Protein AF-A0A180G7M9-F1 (afdb_monomer_lite)

InterPro domains:
  IPR000330 SNF2, N-terminal domain [PF00176] (4-183)
  IPR027417 P-loop containing nucleoside triphosphate hydrolase [SSF52540] (2-183)
  IPR038718 SNF2-like, N-terminal domain superfamily [G3DSA:3.40.50.10810] (1-184)

Radius of gyration: 19.04 Å; chains: 1; bounding box: 50×53×39 Å

pLDDT: mean 84.72, std 14.09, range [47.72, 97.88]

Sequence (184 aa):
MKPHQILALNFLLKNEDSENNKPEALWYHHDNAWLRNYCKKDSNSSAKEPNHNRSQGSILADDMGLGKTLTTLAFILATSDNRRNFRQADPNKRSAATLVICPLATLSNWKNEIDLHFRGHAIPYEVFHGDNRKSLTSEDLQSTMLILTTYKMIGTSGNKKHPNQHNIGALDLFWFRIVLDKAQ

Foldseek 3Di:
DDPVLVVVLVVLVQLQDQVRPDVVCVCPPPVNVVVVVVVVVVDPDDDDDDPDSRDRDDDDPDDPPPCVLLSVVVNLLVCQVVLVVQCVVPVQAEASEAEEEEAPVCLVVSVVSCVVPPPDPSQFEAECDDPSVVPDDLCNRRHHSYYYYYPVLDDLAPPPVGNPRNGPNVSNHDYSHYHYDPDD

Structure (mmCIF, N/CA/C/O backbone):
data_AF-A0A180G7M9-F1
#
_entry.id   AF-A0A180G7M9-F1
#
loop_
_atom_site.group_PDB
_atom_site.id
_atom_site.type_symbol
_atom_site.label_atom_id
_atom_site.label_alt_id
_atom_site.label_comp_id
_atom_site.label_asym_id
_atom_site.label_entity_id
_atom_site.label_seq_id
_atom_site.pdbx_PDB_ins_code
_atom_site.Cartn_x
_atom_site.Cartn_y
_atom_site.Cartn_z
_atom_site.occupancy
_atom_site.B_iso_or_equiv
_atom_site.auth_seq_id
_atom_site.auth_comp_id
_atom_site.auth_asym_id
_atom_site.auth_atom_id
_atom_site.pdbx_PDB_model_num
ATOM 1 N N . MET A 1 1 ? 8.672 -12.699 -12.452 1.00 87.75 1 MET A N 1
ATOM 2 C CA . MET A 1 1 ? 8.793 -11.236 -12.652 1.00 87.75 1 MET A CA 1
ATOM 3 C C . MET A 1 1 ? 9.663 -10.960 -13.865 1.00 87.75 1 MET A C 1
ATOM 5 O O . MET A 1 1 ? 10.559 -11.748 -14.141 1.00 87.75 1 MET A O 1
ATOM 9 N N . LYS A 1 2 ? 9.393 -9.873 -14.590 1.00 93.75 2 LYS A N 1
ATOM 10 C CA . LYS A 1 2 ? 10.200 -9.402 -15.728 1.00 93.75 2 LYS A CA 1
ATOM 11 C C . LYS A 1 2 ? 11.450 -8.638 -15.242 1.00 93.75 2 LYS A C 1
ATOM 13 O O . LYS A 1 2 ? 11.425 -8.136 -14.117 1.00 93.75 2 LYS A O 1
ATOM 18 N N . PRO A 1 3 ? 12.512 -8.492 -16.062 1.00 95.50 3 PRO A N 1
ATOM 19 C CA . PRO A 1 3 ? 13.755 -7.826 -15.651 1.00 95.50 3 PRO A CA 1
ATOM 20 C C . PRO A 1 3 ? 13.559 -6.410 -15.094 1.00 95.50 3 PRO A C 1
ATOM 22 O O . PRO A 1 3 ? 14.102 -6.084 -14.042 1.00 95.50 3 PRO A O 1
ATOM 25 N N . HIS A 1 4 ? 12.719 -5.590 -15.731 1.00 92.50 4 HIS A N 1
ATOM 26 C CA . HIS A 1 4 ? 12.441 -4.228 -15.261 1.00 92.50 4 HIS A CA 1
ATOM 27 C C . HIS A 1 4 ? 11.730 -4.203 -13.901 1.00 92.50 4 HIS A C 1
ATOM 29 O O . HIS A 1 4 ? 12.001 -3.332 -13.084 1.00 92.50 4 HIS A O 1
ATOM 35 N N . GLN A 1 5 ? 10.883 -5.198 -13.611 1.00 95.06 5 GLN A N 1
ATOM 36 C CA . GLN A 1 5 ? 10.221 -5.319 -12.308 1.00 95.06 5 GLN A CA 1
ATOM 37 C C . GLN A 1 5 ? 11.216 -5.693 -11.204 1.00 95.06 5 GLN A C 1
ATOM 39 O O . GLN A 1 5 ? 11.066 -5.245 -10.073 1.00 95.06 5 GLN A O 1
ATOM 44 N N . ILE A 1 6 ? 12.237 -6.499 -11.520 1.00 95.31 6 ILE A N 1
ATOM 45 C CA . ILE A 1 6 ? 13.313 -6.845 -10.576 1.00 95.31 6 ILE A CA 1
ATOM 46 C C . ILE A 1 6 ? 14.159 -5.605 -10.268 1.00 95.31 6 ILE A C 1
ATOM 48 O O . ILE A 1 6 ? 1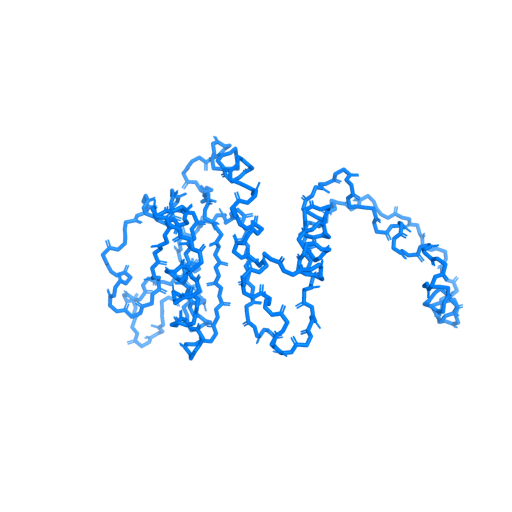4.463 -5.345 -9.107 1.00 95.31 6 ILE A O 1
ATOM 52 N N . LEU A 1 7 ? 14.494 -4.807 -11.286 1.00 94.06 7 LEU A N 1
ATOM 53 C CA . LEU A 1 7 ? 15.208 -3.540 -11.096 1.00 94.06 7 LEU A CA 1
ATOM 54 C C . LEU A 1 7 ? 14.409 -2.567 -10.221 1.00 94.06 7 LEU A C 1
ATOM 56 O O . LEU A 1 7 ? 14.956 -2.015 -9.268 1.00 94.06 7 LEU A O 1
ATOM 60 N N . ALA A 1 8 ? 13.112 -2.414 -10.498 1.00 94.06 8 ALA A N 1
ATOM 61 C CA . ALA A 1 8 ? 12.221 -1.593 -9.687 1.00 94.06 8 ALA A CA 1
ATOM 62 C C . ALA A 1 8 ? 12.125 -2.105 -8.238 1.00 94.06 8 ALA A C 1
ATOM 64 O O . ALA A 1 8 ? 12.209 -1.313 -7.306 1.00 94.06 8 ALA A O 1
ATOM 65 N N . LEU A 1 9 ? 12.024 -3.421 -8.023 1.00 95.38 9 LEU A N 1
ATOM 66 C CA . LEU A 1 9 ? 12.028 -4.015 -6.682 1.00 95.38 9 LEU A CA 1
ATOM 67 C C . LEU A 1 9 ? 13.325 -3.706 -5.916 1.00 95.38 9 LEU A C 1
ATOM 69 O O . LEU A 1 9 ? 13.268 -3.274 -4.767 1.00 95.38 9 LEU A O 1
ATOM 73 N N . ASN A 1 10 ? 14.485 -3.871 -6.555 1.00 93.50 10 ASN A N 1
ATOM 74 C CA . ASN A 1 10 ? 15.778 -3.553 -5.941 1.00 93.50 10 ASN A CA 1
ATOM 75 C C . ASN A 1 10 ? 15.891 -2.065 -5.585 1.00 93.50 10 ASN A C 1
ATOM 77 O O . ASN A 1 10 ? 16.426 -1.718 -4.533 1.00 93.50 10 ASN A O 1
ATOM 81 N N . PHE A 1 11 ? 15.361 -1.188 -6.441 1.00 91.12 11 PHE A N 1
ATOM 82 C CA . PHE A 1 11 ? 15.286 0.245 -6.170 1.00 91.12 11 PHE A CA 1
ATOM 83 C C . PHE A 1 11 ? 14.436 0.547 -4.927 1.00 91.12 11 PHE A C 1
ATOM 85 O O . PHE A 1 11 ? 14.881 1.294 -4.058 1.00 91.12 11 PHE A O 1
ATOM 92 N N . LEU A 1 12 ? 13.258 -0.076 -4.801 1.00 92.88 12 LEU A N 1
ATOM 93 C CA . LEU A 1 12 ? 12.389 0.082 -3.628 1.00 92.88 12 LEU A CA 1
ATOM 94 C C . LEU A 1 12 ? 13.075 -0.392 -2.338 1.00 92.88 12 LEU A C 1
ATOM 96 O O . LEU A 1 12 ? 13.082 0.339 -1.351 1.00 92.88 12 LEU A O 1
ATOM 100 N N . LEU A 1 13 ? 13.703 -1.574 -2.363 1.00 92.06 13 LEU A N 1
ATOM 101 C CA . LEU A 1 13 ? 14.421 -2.133 -1.209 1.00 92.06 13 LEU A CA 1
ATOM 102 C C . LEU A 1 13 ? 15.567 -1.226 -0.750 1.00 92.06 13 LEU A C 1
ATOM 104 O O . LEU A 1 13 ? 15.726 -0.981 0.442 1.00 92.06 13 LEU A O 1
ATOM 108 N N . LYS A 1 14 ? 16.337 -0.677 -1.695 1.00 88.38 14 LYS A N 1
ATOM 109 C CA . LYS A 1 14 ? 17.446 0.233 -1.386 1.00 88.38 14 LYS A CA 1
ATOM 110 C C . LYS A 1 14 ? 16.976 1.518 -0.699 1.00 88.38 14 LYS A C 1
ATOM 112 O O . LYS A 1 14 ? 17.664 2.020 0.184 1.00 88.38 14 LYS A O 1
ATOM 117 N N . ASN A 1 15 ? 15.833 2.055 -1.116 1.00 86.81 15 ASN A N 1
ATOM 118 C CA . ASN A 1 15 ? 15.328 3.337 -0.620 1.00 86.81 15 ASN A CA 1
ATOM 119 C C . ASN A 1 15 ? 14.521 3.220 0.678 1.00 86.81 15 ASN A C 1
ATOM 121 O O . ASN A 1 15 ? 14.236 4.233 1.321 1.00 86.81 15 ASN A O 1
ATOM 125 N N . GLU A 1 16 ? 14.126 2.006 1.058 1.00 87.44 16 GLU A N 1
ATOM 126 C CA . GLU A 1 16 ? 13.534 1.748 2.367 1.00 87.44 16 GLU A CA 1
ATOM 127 C C . GLU A 1 16 ? 14.589 1.662 3.473 1.00 87.44 16 GLU A C 1
ATOM 129 O O . GLU A 1 16 ? 14.302 1.953 4.631 1.00 87.44 16 GLU A O 1
ATOM 134 N N . ASP A 1 17 ? 15.829 1.326 3.133 1.00 81.19 17 ASP A N 1
ATOM 135 C CA . ASP A 1 17 ? 16.926 1.286 4.088 1.00 81.19 17 ASP A CA 1
ATOM 136 C C . ASP A 1 17 ? 17.468 2.700 4.384 1.00 81.19 17 ASP A C 1
ATOM 138 O O . ASP A 1 17 ? 17.951 3.420 3.503 1.00 81.19 17 ASP A O 1
ATOM 142 N N . SER A 1 18 ? 17.409 3.097 5.659 1.00 70.75 18 SER A N 1
ATOM 143 C CA . SER A 1 18 ? 17.880 4.396 6.153 1.00 70.75 18 SER A CA 1
ATOM 144 C C . SER A 1 18 ? 19.387 4.622 5.971 1.00 70.75 18 SER A C 1
ATOM 146 O O . SER A 1 18 ? 19.841 5.770 5.896 1.00 70.75 18 SER A O 1
ATOM 148 N N . GLU A 1 19 ? 20.179 3.550 5.901 1.00 72.62 19 GLU A N 1
ATOM 149 C CA . GLU A 1 19 ? 21.633 3.635 5.735 1.00 72.62 19 GLU A CA 1
ATOM 150 C C . GLU A 1 19 ? 22.030 3.813 4.264 1.00 72.62 19 GLU A C 1
ATOM 152 O O . GLU A 1 19 ? 22.975 4.548 3.948 1.00 72.62 19 GLU A O 1
ATOM 157 N N . ASN A 1 20 ? 21.267 3.186 3.363 1.00 68.56 20 ASN A N 1
ATOM 158 C CA . ASN A 1 20 ? 21.559 3.119 1.933 1.00 68.56 20 ASN A CA 1
ATOM 159 C C . ASN A 1 20 ? 20.884 4.215 1.099 1.00 68.56 20 ASN A C 1
ATOM 161 O O . ASN A 1 20 ? 21.363 4.522 -0.002 1.00 68.56 20 ASN A O 1
ATOM 165 N N . ASN A 1 21 ? 19.821 4.844 1.608 1.00 68.94 21 ASN A N 1
ATOM 166 C CA . ASN A 1 21 ? 19.208 5.998 0.962 1.00 68.94 21 ASN A CA 1
ATOM 167 C C . ASN A 1 21 ? 20.070 7.256 1.177 1.00 68.94 21 ASN A C 1
ATOM 169 O O . ASN A 1 21 ? 19.904 7.984 2.155 1.00 68.94 21 ASN A O 1
ATOM 173 N N . LYS A 1 22 ? 21.025 7.484 0.269 1.00 70.44 22 LYS A N 1
ATOM 174 C CA . LYS A 1 22 ? 21.866 8.691 0.210 1.00 70.44 22 LYS A CA 1
ATOM 175 C C . LYS A 1 22 ? 21.346 9.609 -0.901 1.00 70.44 22 LYS A C 1
ATOM 177 O O . LYS A 1 22 ? 21.663 9.352 -2.069 1.00 70.44 22 LYS A O 1
ATOM 182 N N . PRO A 1 23 ? 20.559 10.658 -0.588 1.00 69.56 23 PRO A N 1
ATOM 183 C CA . PRO A 1 23 ? 20.077 11.618 -1.583 1.00 69.56 23 PRO A CA 1
ATOM 184 C C . PRO A 1 23 ? 21.222 12.244 -2.380 1.00 69.56 23 PRO A C 1
ATOM 186 O O . PRO A 1 23 ? 21.064 12.564 -3.556 1.00 69.56 23 PRO A O 1
ATOM 189 N N . GLU A 1 24 ? 22.403 12.352 -1.770 1.00 72.56 24 GLU A N 1
ATOM 190 C CA . GLU A 1 24 ? 23.616 12.872 -2.390 1.00 72.56 24 GLU A CA 1
ATOM 191 C C . GLU A 1 24 ? 24.053 11.985 -3.560 1.00 72.56 24 GLU A C 1
ATOM 193 O O . GLU A 1 24 ? 24.461 12.490 -4.601 1.00 72.56 24 GLU A O 1
ATOM 198 N N . ALA A 1 25 ? 23.907 10.662 -3.444 1.00 75.75 25 ALA A N 1
ATOM 199 C CA . ALA A 1 25 ? 24.238 9.748 -4.534 1.00 75.75 25 ALA A CA 1
ATOM 200 C C . ALA A 1 25 ? 23.349 9.986 -5.768 1.00 75.75 25 ALA A C 1
ATOM 202 O O . ALA A 1 25 ? 23.834 9.897 -6.896 1.00 75.75 25 ALA A O 1
ATOM 203 N N . LEU A 1 26 ? 22.072 10.338 -5.564 1.00 76.44 26 LEU A N 1
ATOM 204 C CA . LEU A 1 26 ? 21.181 10.762 -6.645 1.00 76.44 26 LEU A CA 1
ATOM 205 C C . LEU A 1 26 ? 21.582 12.150 -7.158 1.00 76.44 26 LEU A C 1
ATOM 207 O O . LEU A 1 26 ? 21.758 12.336 -8.362 1.00 76.44 26 LEU A O 1
ATOM 211 N N . TRP A 1 27 ? 21.760 13.116 -6.254 1.00 80.44 27 TRP A N 1
ATOM 212 C CA . TRP A 1 27 ? 22.066 14.504 -6.595 1.00 80.44 27 TRP A CA 1
ATOM 213 C C . TRP A 1 27 ? 23.367 14.649 -7.383 1.00 80.44 27 TRP A C 1
ATOM 215 O O . TRP A 1 27 ? 23.421 15.440 -8.323 1.00 80.44 27 TRP A O 1
ATOM 225 N N . TYR A 1 28 ? 24.397 13.866 -7.050 1.00 81.19 28 TYR A N 1
ATOM 226 C CA . TYR A 1 28 ? 25.709 13.872 -7.701 1.00 81.19 28 TYR A CA 1
ATOM 227 C C . TYR A 1 28 ? 25.855 12.844 -8.828 1.00 81.19 28 TYR A C 1
ATOM 229 O O . TYR A 1 28 ? 26.912 12.804 -9.460 1.00 81.19 28 TYR A O 1
ATOM 237 N N . HIS A 1 29 ? 24.813 12.066 -9.151 1.00 82.44 29 HIS A N 1
ATOM 238 C CA . HIS A 1 29 ? 24.848 11.170 -10.308 1.00 82.44 29 HIS A CA 1
ATOM 239 C C . HIS A 1 29 ? 25.212 11.951 -11.581 1.00 82.44 29 HIS A C 1
ATOM 241 O O . HIS A 1 29 ? 24.803 13.109 -11.758 1.00 82.44 29 HIS A O 1
ATOM 247 N N . HIS A 1 30 ? 26.011 11.341 -12.459 1.00 82.25 30 HIS A N 1
ATOM 248 C CA . HIS A 1 30 ? 26.520 12.000 -13.663 1.00 82.25 30 HIS A CA 1
ATOM 249 C C . HIS A 1 30 ? 25.380 12.445 -14.593 1.00 82.25 30 HIS A C 1
ATOM 251 O O . HIS A 1 30 ? 25.376 13.595 -15.029 1.00 82.25 30 HIS A O 1
ATOM 257 N N . ASP A 1 31 ? 24.345 11.615 -14.749 1.00 85.50 31 ASP A N 1
ATOM 258 C CA . ASP A 1 31 ? 23.135 11.948 -15.521 1.00 85.50 31 ASP A CA 1
ATOM 259 C C . ASP A 1 31 ? 22.325 13.115 -14.943 1.00 85.50 31 ASP A C 1
ATOM 261 O O . ASP A 1 31 ? 21.571 13.763 -15.659 1.00 85.50 31 ASP A O 1
ATOM 265 N N . ASN A 1 32 ? 22.504 13.435 -13.659 1.00 85.62 32 ASN A N 1
ATOM 266 C CA . ASN A 1 32 ? 21.793 14.519 -12.976 1.00 85.62 32 ASN A CA 1
ATOM 267 C C . ASN A 1 32 ? 22.583 15.838 -12.971 1.00 85.62 32 ASN A C 1
ATOM 269 O O . ASN A 1 32 ? 22.232 16.780 -12.260 1.00 85.62 32 ASN A O 1
ATOM 273 N N . ALA A 1 33 ? 23.652 15.948 -13.771 1.00 84.56 33 ALA A N 1
ATOM 274 C CA . ALA A 1 33 ? 24.433 17.181 -13.884 1.00 84.56 33 ALA A CA 1
ATOM 275 C C . ALA A 1 33 ? 23.589 18.395 -14.302 1.00 84.56 33 ALA A C 1
ATOM 277 O O . ALA A 1 33 ? 23.841 19.511 -13.842 1.00 84.56 33 ALA A O 1
ATOM 278 N N . TRP A 1 34 ? 22.558 18.178 -15.121 1.00 85.25 34 TRP A N 1
ATOM 279 C CA . TRP A 1 34 ? 21.657 19.233 -15.576 1.00 85.25 34 TRP A CA 1
ATOM 280 C C . TRP A 1 34 ? 20.870 19.881 -14.425 1.00 85.25 34 TRP A C 1
ATOM 282 O O . TRP A 1 34 ? 20.748 21.104 -14.409 1.00 85.25 34 TRP A O 1
ATOM 292 N N . LEU A 1 35 ? 20.424 19.105 -13.426 1.00 83.69 35 LEU A N 1
ATOM 293 C CA . LEU A 1 35 ? 19.722 19.617 -12.238 1.00 83.69 35 LEU A CA 1
ATOM 294 C C . LEU A 1 35 ? 20.612 20.575 -11.450 1.00 83.69 35 LEU A C 1
ATOM 296 O O . LEU A 1 35 ? 20.205 21.683 -11.105 1.00 83.69 35 LEU A O 1
ATOM 300 N N . ARG A 1 36 ? 21.870 20.176 -11.228 1.00 84.31 36 ARG A N 1
ATOM 301 C CA . ARG A 1 36 ? 22.854 21.000 -10.512 1.00 84.31 36 ARG A CA 1
ATOM 302 C C . ARG A 1 36 ? 23.138 22.301 -11.258 1.00 84.31 36 ARG A C 1
ATOM 304 O O . ARG A 1 36 ? 23.257 23.351 -10.634 1.00 84.31 36 ARG A O 1
ATOM 311 N N . ASN A 1 37 ? 23.228 22.243 -12.585 1.00 82.62 37 ASN A N 1
ATOM 312 C CA . ASN A 1 37 ? 23.446 23.425 -13.419 1.00 82.62 37 ASN A CA 1
ATOM 313 C C . ASN A 1 37 ? 22.227 24.357 -13.445 1.00 82.62 37 ASN A C 1
ATOM 315 O O . ASN A 1 37 ? 22.406 25.570 -13.503 1.00 82.62 37 ASN A O 1
ATOM 319 N N . TYR A 1 38 ? 21.012 23.808 -13.379 1.00 80.62 38 TYR A N 1
ATOM 320 C CA . TYR A 1 38 ? 19.779 24.584 -13.278 1.00 80.62 38 TYR A CA 1
ATOM 321 C C . TYR A 1 38 ? 19.678 25.290 -11.916 1.00 80.62 38 TYR A C 1
ATOM 323 O O . TYR A 1 38 ? 19.586 26.512 -11.867 1.00 80.62 38 TYR A O 1
ATOM 331 N N . CYS A 1 39 ? 19.827 24.564 -10.803 1.00 77.19 39 CYS A N 1
ATOM 332 C CA . CYS A 1 39 ? 19.722 25.143 -9.457 1.00 77.19 39 CYS A CA 1
ATOM 333 C C . CYS A 1 39 ? 20.813 26.182 -9.142 1.00 77.19 39 CYS A C 1
ATOM 335 O O . CYS A 1 39 ? 20.557 27.134 -8.407 1.00 77.19 39 CYS A O 1
ATOM 337 N N . LYS A 1 40 ? 22.013 26.041 -9.724 1.00 68.38 40 LYS A N 1
ATOM 338 C CA . LYS A 1 40 ? 23.091 27.040 -9.613 1.00 68.38 40 LYS A CA 1
ATOM 339 C C . LYS A 1 40 ? 22.768 28.370 -10.298 1.00 68.38 40 LYS A C 1
ATOM 341 O O . LYS A 1 40 ? 23.362 29.373 -9.925 1.00 68.38 40 LYS A O 1
ATOM 346 N N . LYS A 1 41 ? 21.861 28.396 -11.283 1.00 62.16 41 LYS A N 1
ATOM 347 C CA . LYS A 1 41 ? 21.424 29.649 -11.926 1.00 62.16 41 LYS A CA 1
ATOM 348 C C . LYS A 1 41 ? 20.465 30.454 -11.044 1.00 62.16 41 LYS A C 1
ATOM 350 O O . LYS A 1 41 ? 20.475 31.673 -11.139 1.00 62.16 41 LYS A O 1
ATOM 355 N N . ASP A 1 42 ? 19.714 29.782 -10.171 1.00 59.91 42 ASP A N 1
ATOM 356 C CA . ASP A 1 42 ? 18.718 30.406 -9.287 1.00 59.91 42 ASP A CA 1
ATOM 357 C C . ASP A 1 42 ? 19.234 30.695 -7.863 1.00 59.91 42 ASP A C 1
ATOM 359 O O . ASP A 1 42 ? 18.578 31.403 -7.102 1.00 59.91 42 ASP A O 1
ATOM 363 N N . SER A 1 43 ? 20.407 30.178 -7.472 1.00 57.25 43 SER A N 1
ATOM 364 C CA . SER A 1 43 ? 20.852 30.193 -6.068 1.00 57.25 43 SER A CA 1
ATOM 365 C C . SER A 1 43 ? 22.238 30.824 -5.878 1.00 57.25 43 SER A C 1
ATOM 367 O O . SER A 1 43 ? 23.253 30.179 -6.125 1.00 57.25 43 SER A O 1
ATOM 369 N N . ASN A 1 44 ? 22.293 32.038 -5.314 1.00 56.09 44 ASN A N 1
ATOM 370 C CA . ASN A 1 44 ? 23.511 32.626 -4.717 1.00 56.09 44 ASN A CA 1
ATOM 371 C C . ASN A 1 44 ? 23.800 32.095 -3.292 1.00 56.09 44 ASN A C 1
ATOM 373 O O . ASN A 1 44 ? 24.635 32.640 -2.570 1.00 56.09 44 ASN A O 1
ATOM 377 N N . SER A 1 45 ? 23.117 31.035 -2.859 1.00 55.34 45 SER A N 1
ATOM 378 C CA . SER A 1 45 ? 23.151 30.552 -1.478 1.00 55.34 45 SER A CA 1
ATOM 379 C C . SER A 1 45 ? 23.875 29.213 -1.396 1.00 55.34 45 SER A C 1
ATO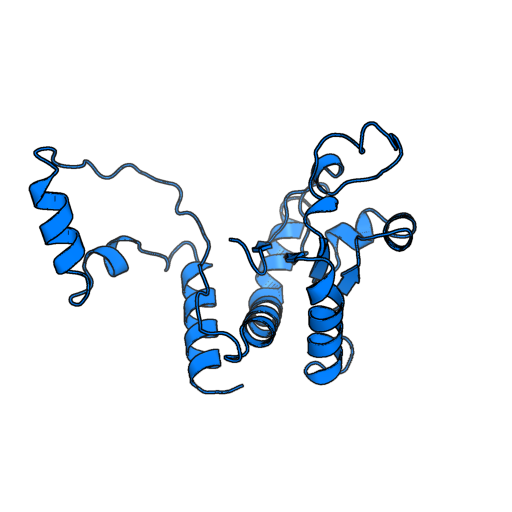M 381 O O . SER A 1 45 ? 23.386 28.201 -1.893 1.00 55.34 45 SER A O 1
ATOM 383 N N . SER A 1 46 ? 25.028 29.198 -0.726 1.00 53.53 46 SER A N 1
ATOM 384 C CA . SER A 1 46 ? 25.691 27.967 -0.291 1.00 53.53 46 SER A CA 1
ATOM 385 C C . SER A 1 46 ? 24.793 27.265 0.734 1.00 53.53 46 SER A C 1
ATOM 387 O O . SER A 1 46 ? 24.673 27.711 1.878 1.00 53.53 46 SER A O 1
ATOM 389 N N . ALA A 1 47 ? 24.084 26.223 0.299 1.00 56.22 47 ALA A N 1
ATOM 390 C CA . ALA A 1 47 ? 23.198 25.445 1.153 1.00 56.22 47 ALA A CA 1
ATOM 391 C C . ALA A 1 47 ? 24.037 24.647 2.164 1.00 56.22 47 ALA A C 1
ATOM 393 O O . ALA A 1 47 ? 24.737 23.705 1.800 1.00 56.22 47 ALA A O 1
ATOM 394 N N . LYS A 1 48 ? 23.983 25.043 3.441 1.00 51.88 48 LYS A N 1
ATOM 395 C CA . LYS A 1 48 ? 24.459 24.208 4.549 1.00 51.88 48 LYS A CA 1
ATOM 396 C C . LYS A 1 48 ? 23.557 22.982 4.638 1.00 51.88 48 LYS A C 1
ATOM 398 O O . LYS A 1 48 ? 22.344 23.146 4.744 1.00 51.88 48 LYS A O 1
ATOM 403 N N . GLU A 1 49 ? 24.148 21.790 4.610 1.00 53.75 49 GLU A N 1
ATOM 404 C CA . GLU A 1 49 ? 23.409 20.538 4.759 1.00 53.75 49 GLU A CA 1
ATOM 405 C C . GLU A 1 49 ? 22.762 20.467 6.146 1.00 53.75 49 GLU A C 1
ATOM 407 O O . GLU A 1 49 ? 23.470 20.482 7.158 1.00 53.75 49 GLU A O 1
ATOM 412 N N . PRO A 1 50 ? 21.426 20.421 6.239 1.00 50.50 50 PRO A N 1
ATOM 413 C CA . PRO A 1 50 ? 20.765 20.218 7.511 1.00 50.50 50 PRO A CA 1
ATOM 414 C C . PRO A 1 50 ? 20.816 18.724 7.852 1.00 50.50 50 PRO A C 1
ATOM 416 O O . PRO A 1 50 ? 20.606 17.873 6.988 1.00 50.50 50 PRO A O 1
ATOM 419 N N . ASN A 1 51 ? 21.052 18.406 9.128 1.00 48.81 51 ASN A N 1
ATOM 420 C CA . ASN A 1 51 ? 20.890 17.059 9.679 1.00 48.81 51 ASN A CA 1
ATOM 421 C C . ASN A 1 51 ? 19.414 16.645 9.577 1.00 48.81 51 ASN A C 1
ATOM 423 O O . ASN A 1 51 ? 18.634 16.834 10.511 1.00 48.81 51 ASN A O 1
ATOM 427 N N . HIS A 1 52 ? 19.010 16.130 8.422 1.00 52.97 52 HIS A N 1
ATOM 428 C CA . HIS A 1 52 ? 17.661 15.643 8.198 1.00 52.97 52 HIS A CA 1
ATOM 429 C C . HIS A 1 52 ? 17.582 14.156 8.538 1.00 52.97 52 HIS A C 1
ATOM 431 O O . HIS A 1 52 ? 18.328 13.341 7.994 1.00 52.97 52 HIS A O 1
ATOM 437 N N . ASN A 1 53 ? 16.626 13.798 9.401 1.00 56.00 53 ASN A N 1
ATOM 438 C CA . ASN A 1 53 ? 16.102 12.437 9.451 1.00 56.00 53 ASN A CA 1
ATOM 439 C C . ASN A 1 53 ? 15.725 12.037 8.022 1.00 56.00 53 ASN A C 1
ATOM 441 O O . ASN A 1 53 ? 14.873 12.673 7.399 1.00 56.00 53 ASN A O 1
ATOM 445 N N . ARG A 1 54 ? 16.421 11.036 7.485 1.00 66.75 54 ARG A N 1
ATOM 446 C CA . ARG A 1 54 ? 16.273 10.618 6.092 1.00 66.75 54 ARG A CA 1
ATOM 447 C C . ARG A 1 54 ? 14.889 10.017 5.898 1.00 66.75 54 ARG A C 1
ATOM 449 O O . ARG A 1 54 ? 14.556 9.008 6.513 1.00 66.75 54 ARG A O 1
ATOM 456 N N . SER A 1 55 ? 14.089 10.641 5.043 1.00 72.00 55 SER A N 1
ATOM 457 C CA . SER A 1 55 ? 12.790 10.101 4.655 1.00 72.00 55 SER A CA 1
ATOM 458 C C . SER A 1 55 ? 12.979 8.804 3.868 1.00 72.00 55 SER A C 1
ATOM 460 O O . SER A 1 55 ? 13.714 8.771 2.880 1.00 72.00 55 SER A O 1
ATOM 462 N N . GLN A 1 56 ? 12.307 7.738 4.294 1.00 84.50 56 GLN A N 1
ATOM 463 C CA . GLN A 1 56 ? 12.240 6.465 3.575 1.00 84.50 56 GLN A CA 1
ATOM 464 C C . GLN A 1 56 ? 11.052 6.501 2.614 1.00 84.50 56 GLN A C 1
ATOM 466 O O . GLN A 1 56 ? 9.960 6.938 2.985 1.00 84.50 56 GLN A O 1
ATOM 471 N N . GLY A 1 57 ? 11.248 6.060 1.374 1.00 86.31 57 GLY A N 1
ATOM 472 C CA . GLY A 1 57 ? 10.169 6.044 0.390 1.00 86.31 57 GLY A CA 1
ATOM 473 C C . GLY A 1 57 ? 10.652 6.064 -1.050 1.00 86.31 57 GLY A C 1
ATOM 474 O O . GLY A 1 57 ? 11.840 6.178 -1.342 1.00 86.31 57 GLY A O 1
ATOM 475 N N . SER A 1 58 ? 9.718 5.903 -1.982 1.00 89.62 58 SER A N 1
ATOM 476 C CA . SER A 1 58 ? 10.006 5.865 -3.416 1.00 89.62 58 SER A CA 1
ATOM 477 C C . SER A 1 58 ? 8.776 6.230 -4.231 1.00 89.62 58 SER A C 1
ATOM 479 O O . SER A 1 58 ? 7.649 5.957 -3.819 1.00 89.62 58 SER A O 1
ATOM 481 N N . ILE A 1 59 ? 9.006 6.795 -5.415 1.00 91.56 59 ILE A N 1
ATOM 482 C CA . ILE A 1 59 ? 7.969 7.027 -6.419 1.00 91.56 59 ILE A CA 1
ATOM 483 C C . ILE A 1 59 ? 8.201 6.033 -7.553 1.00 91.56 59 ILE A C 1
ATOM 485 O O . ILE A 1 59 ? 9.245 6.062 -8.201 1.00 91.56 59 ILE A O 1
ATOM 489 N N . LEU A 1 60 ? 7.224 5.158 -7.791 1.00 91.06 60 LEU A N 1
ATOM 490 C CA . LEU A 1 60 ? 7.240 4.228 -8.918 1.00 91.06 60 LEU A CA 1
ATOM 491 C C . LEU A 1 60 ? 6.361 4.783 -10.046 1.00 91.06 60 LEU A C 1
ATOM 493 O O . LEU A 1 60 ? 5.159 4.517 -10.102 1.00 91.06 60 LEU A O 1
ATOM 497 N N . ALA A 1 61 ? 6.973 5.572 -10.929 1.00 89.75 61 ALA A N 1
ATOM 498 C CA . ALA A 1 61 ? 6.307 6.290 -12.019 1.00 89.75 61 ALA A CA 1
ATOM 499 C C . ALA A 1 61 ? 6.441 5.593 -13.388 1.00 89.75 61 ALA A C 1
ATOM 501 O O . ALA A 1 61 ? 6.475 6.252 -14.421 1.00 89.75 61 ALA A O 1
ATOM 502 N N . ASP A 1 62 ? 6.516 4.261 -13.400 1.00 87.56 62 ASP A N 1
ATOM 503 C CA . ASP A 1 62 ? 6.554 3.472 -14.635 1.00 87.56 62 ASP A CA 1
ATOM 504 C C . ASP A 1 62 ? 5.287 3.676 -15.483 1.00 87.56 62 ASP A C 1
ATOM 506 O O . ASP A 1 62 ? 4.196 3.919 -14.951 1.00 87.56 62 ASP A O 1
ATOM 510 N N . ASP A 1 63 ? 5.383 3.438 -16.789 1.00 89.50 63 ASP A N 1
ATOM 511 C CA . ASP A 1 63 ? 4.234 3.422 -17.694 1.00 89.50 63 ASP A CA 1
ATOM 512 C C . ASP A 1 63 ? 3.145 2.416 -17.276 1.00 89.50 63 ASP A C 1
ATOM 514 O O . ASP A 1 63 ? 3.345 1.433 -16.539 1.00 89.50 63 ASP A O 1
ATOM 518 N N . MET A 1 64 ? 1.914 2.682 -17.720 1.00 86.25 64 MET A N 1
ATOM 519 C CA . MET A 1 64 ? 0.795 1.760 -17.532 1.00 86.25 64 MET A CA 1
ATOM 520 C C . MET A 1 64 ? 1.092 0.415 -18.213 1.00 86.25 64 MET A C 1
ATOM 522 O O . MET A 1 64 ? 1.583 0.370 -19.331 1.00 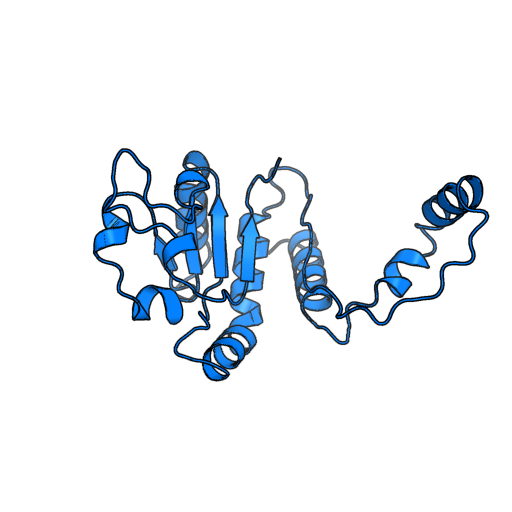86.25 64 MET A O 1
ATOM 526 N N . GLY A 1 65 ? 0.800 -0.693 -17.525 1.00 87.00 65 GLY A N 1
ATOM 527 C CA . GLY A 1 65 ? 1.059 -2.045 -18.041 1.00 87.00 65 GLY A CA 1
ATOM 528 C C . GLY A 1 65 ? 2.431 -2.635 -17.690 1.00 87.00 65 GLY A C 1
ATOM 529 O O . GLY A 1 65 ? 2.629 -3.835 -17.860 1.00 87.00 65 GLY A O 1
ATOM 530 N N . LEU A 1 66 ? 3.352 -1.864 -17.096 1.00 89.62 66 LEU A N 1
ATOM 531 C CA . LEU A 1 66 ? 4.655 -2.389 -16.648 1.00 89.62 66 LEU A CA 1
ATOM 532 C C . LEU A 1 66 ? 4.596 -3.240 -15.364 1.00 89.62 66 LEU A C 1
ATOM 534 O O . LEU A 1 66 ? 5.616 -3.768 -14.927 1.00 89.62 66 LEU A O 1
ATOM 538 N N . GLY A 1 67 ? 3.400 -3.448 -14.803 1.00 92.44 67 GLY A N 1
ATOM 539 C CA . GLY A 1 67 ? 3.179 -4.358 -13.678 1.00 92.44 67 GLY A CA 1
ATOM 540 C C . GLY A 1 67 ? 3.607 -3.789 -12.325 1.00 92.44 67 GLY A C 1
ATOM 541 O O . GLY A 1 67 ? 4.130 -4.529 -11.497 1.00 92.44 67 GLY A O 1
ATOM 542 N N . LYS A 1 68 ? 3.378 -2.485 -12.106 1.00 95.00 68 LYS A N 1
ATOM 543 C CA . LYS A 1 68 ? 3.669 -1.787 -10.841 1.00 95.00 68 LYS A CA 1
ATOM 544 C C . LYS A 1 68 ? 3.030 -2.464 -9.631 1.00 95.00 68 LYS A C 1
ATOM 546 O O . LYS A 1 68 ? 3.711 -2.666 -8.639 1.00 95.00 68 LYS A O 1
ATOM 551 N N . THR A 1 69 ? 1.763 -2.868 -9.738 1.00 95.56 69 THR A N 1
ATOM 552 C CA . THR A 1 69 ? 1.038 -3.560 -8.662 1.00 95.56 69 THR A CA 1
ATOM 553 C C . THR A 1 69 ? 1.765 -4.829 -8.224 1.00 95.56 69 THR A C 1
ATOM 555 O O . THR A 1 69 ? 2.067 -4.981 -7.043 1.00 95.56 69 THR A O 1
ATOM 558 N N . LEU A 1 70 ? 2.144 -5.690 -9.174 1.00 95.94 70 LEU A N 1
ATOM 559 C CA . LEU A 1 70 ? 2.903 -6.906 -8.883 1.00 95.94 70 LEU A CA 1
ATOM 560 C C . LEU A 1 70 ? 4.276 -6.600 -8.265 1.00 95.94 70 LEU A C 1
ATOM 562 O O . LEU A 1 70 ? 4.671 -7.258 -7.304 1.00 95.94 70 LEU A O 1
ATOM 566 N N . THR A 1 71 ? 4.986 -5.585 -8.770 1.00 96.75 71 THR A N 1
ATOM 567 C CA . THR A 1 71 ? 6.257 -5.126 -8.183 1.00 96.75 71 THR A CA 1
ATOM 568 C C . THR A 1 71 ? 6.067 -4.675 -6.733 1.00 96.75 71 THR A C 1
ATOM 570 O O . THR A 1 71 ? 6.850 -5.052 -5.864 1.00 96.75 71 THR A O 1
ATOM 573 N N . THR A 1 72 ? 5.009 -3.915 -6.442 1.00 97.00 72 THR A N 1
ATOM 574 C CA . THR A 1 72 ? 4.696 -3.467 -5.082 1.00 97.00 72 THR A CA 1
ATOM 575 C C . THR A 1 72 ? 4.317 -4.631 -4.168 1.00 97.00 72 THR A C 1
ATOM 577 O O . THR A 1 72 ? 4.779 -4.670 -3.033 1.00 97.00 72 THR A O 1
ATOM 580 N N . LEU A 1 73 ? 3.540 -5.609 -4.638 1.00 97.50 73 LEU A N 1
ATOM 581 C CA . LEU A 1 73 ? 3.213 -6.811 -3.859 1.00 97.50 73 LEU A CA 1
ATOM 582 C C . LEU A 1 73 ? 4.464 -7.636 -3.531 1.00 97.50 73 LEU A C 1
ATOM 584 O O . LEU A 1 73 ? 4.653 -8.041 -2.383 1.00 97.50 73 LEU A O 1
ATOM 588 N N . ALA A 1 74 ? 5.358 -7.823 -4.507 1.00 96.94 74 ALA A N 1
ATOM 589 C CA . ALA A 1 74 ? 6.643 -8.482 -4.286 1.00 96.94 74 ALA A CA 1
ATOM 590 C C . ALA A 1 74 ? 7.501 -7.723 -3.261 1.00 96.94 74 ALA A C 1
ATOM 592 O O . ALA A 1 74 ? 8.116 -8.339 -2.393 1.00 96.94 74 ALA A O 1
ATOM 593 N N . PHE A 1 75 ? 7.489 -6.389 -3.315 1.00 96.94 75 PHE A N 1
ATOM 594 C CA . PHE A 1 75 ? 8.174 -5.539 -2.345 1.00 96.94 75 PHE A CA 1
ATOM 595 C C . PHE A 1 75 ? 7.601 -5.681 -0.929 1.00 96.94 75 PHE A C 1
ATOM 597 O O . PHE A 1 75 ? 8.364 -5.846 0.017 1.00 96.94 75 PHE A O 1
ATOM 604 N N . ILE A 1 76 ? 6.273 -5.697 -0.770 1.00 96.75 76 ILE A N 1
ATOM 605 C CA . ILE A 1 76 ? 5.617 -5.941 0.527 1.00 96.75 76 ILE A CA 1
ATOM 606 C C . ILE A 1 76 ? 6.055 -7.295 1.102 1.00 96.75 76 ILE A C 1
ATOM 608 O O . ILE A 1 76 ? 6.420 -7.372 2.277 1.00 96.75 76 ILE A O 1
ATOM 612 N N . LEU A 1 77 ? 6.089 -8.340 0.269 1.00 96.12 77 LEU A N 1
ATOM 613 C CA . LEU A 1 77 ? 6.535 -9.676 0.668 1.00 96.12 77 LEU A CA 1
ATOM 614 C C . LEU A 1 77 ? 8.008 -9.725 1.075 1.00 96.12 77 LEU A C 1
ATOM 616 O O . LEU A 1 77 ? 8.321 -10.303 2.118 1.00 96.12 77 LEU A O 1
ATOM 620 N N . ALA A 1 78 ? 8.892 -9.079 0.316 1.00 95.56 78 ALA A N 1
ATOM 621 C CA . ALA A 1 78 ? 10.329 -9.046 0.590 1.00 95.56 78 ALA A CA 1
ATOM 622 C C . ALA A 1 78 ? 10.680 -8.386 1.938 1.00 95.56 78 ALA A C 1
ATOM 624 O O . ALA A 1 78 ? 11.719 -8.677 2.515 1.00 95.56 78 ALA A O 1
ATOM 625 N N . THR A 1 79 ? 9.798 -7.538 2.468 1.00 94.94 79 THR A N 1
ATOM 626 C CA . THR A 1 79 ? 10.025 -6.744 3.693 1.00 94.94 79 THR A CA 1
ATOM 627 C C . THR A 1 79 ? 9.278 -7.295 4.913 1.00 94.94 79 THR A C 1
ATOM 629 O O . THR A 1 79 ? 8.946 -6.568 5.853 1.00 94.94 79 THR A O 1
ATOM 632 N N . SER A 1 80 ? 8.967 -8.595 4.891 1.00 92.62 80 SER A N 1
ATOM 633 C CA . SER A 1 80 ? 8.141 -9.262 5.906 1.00 92.62 80 SER A CA 1
ATOM 634 C C . SER A 1 80 ? 8.743 -9.265 7.315 1.00 92.62 80 SER A C 1
ATOM 636 O O . SER A 1 80 ? 7.990 -9.279 8.291 1.00 92.62 80 SER A O 1
ATOM 638 N N . ASP A 1 81 ? 10.066 -9.227 7.448 1.00 93.75 81 ASP A N 1
ATOM 639 C CA . ASP A 1 81 ? 10.713 -9.174 8.762 1.00 93.75 81 ASP A CA 1
ATOM 640 C C . ASP A 1 81 ? 10.740 -7.742 9.309 1.00 93.75 81 ASP A C 1
ATOM 642 O O . ASP A 1 81 ? 10.378 -7.512 10.465 1.00 93.75 81 ASP A O 1
ATOM 646 N N . ASN A 1 82 ? 11.024 -6.751 8.455 1.00 94.06 82 ASN A N 1
ATOM 647 C CA . ASN A 1 82 ? 10.991 -5.329 8.811 1.00 94.06 82 ASN A CA 1
ATOM 648 C C . ASN A 1 82 ? 9.629 -4.918 9.384 1.00 94.06 82 ASN A C 1
ATOM 650 O O . ASN A 1 82 ? 9.575 -4.254 10.421 1.00 94.06 82 ASN A O 1
ATOM 654 N N . ARG A 1 83 ? 8.525 -5.371 8.772 1.00 94.62 83 ARG A N 1
ATOM 655 C CA . ARG A 1 83 ? 7.175 -5.061 9.271 1.00 94.62 83 ARG A CA 1
ATOM 656 C C . ARG A 1 83 ? 6.894 -5.640 10.659 1.00 94.62 83 ARG A C 1
ATOM 658 O O . ARG A 1 83 ? 6.206 -5.013 11.463 1.00 94.62 83 ARG A O 1
ATOM 665 N N . ARG A 1 84 ? 7.417 -6.837 10.955 1.00 94.75 84 ARG A N 1
ATOM 666 C CA . ARG A 1 84 ? 7.232 -7.499 12.254 1.00 94.75 84 ARG A CA 1
ATOM 667 C C . ARG A 1 84 ? 8.010 -6.753 13.328 1.00 94.75 84 ARG A C 1
ATOM 669 O O . ARG A 1 84 ? 7.436 -6.432 14.364 1.00 94.75 84 ARG A O 1
ATOM 676 N N . ASN A 1 85 ? 9.259 -6.397 13.034 1.00 94.94 85 ASN A N 1
ATOM 677 C CA . ASN A 1 85 ? 10.104 -5.602 13.924 1.00 94.94 85 ASN A CA 1
ATOM 678 C C . ASN A 1 85 ? 9.490 -4.219 14.192 1.00 94.94 85 ASN A C 1
ATOM 680 O O . ASN A 1 85 ? 9.475 -3.755 15.331 1.00 94.94 85 ASN A O 1
ATOM 684 N N . PHE A 1 86 ? 8.916 -3.582 13.164 1.00 94.69 86 PHE A N 1
ATOM 685 C CA . PHE A 1 86 ? 8.234 -2.297 13.309 1.00 94.69 86 PHE A CA 1
ATOM 686 C C . PHE A 1 86 ? 7.070 -2.372 14.300 1.00 94.69 86 PHE A C 1
ATOM 688 O O . PHE A 1 86 ? 6.997 -1.533 15.197 1.00 94.69 86 PHE A O 1
ATOM 695 N N . ARG A 1 87 ? 6.205 -3.391 14.189 1.00 94.62 87 ARG A N 1
ATOM 696 C CA . ARG A 1 87 ? 5.113 -3.623 15.149 1.00 94.62 87 ARG A CA 1
ATOM 697 C C . ARG A 1 87 ? 5.634 -3.933 16.549 1.00 94.62 87 ARG A C 1
ATOM 699 O O . ARG A 1 87 ? 5.126 -3.371 17.510 1.00 94.62 87 ARG A O 1
ATOM 706 N N . GLN A 1 88 ? 6.637 -4.802 16.680 1.00 95.69 88 GLN A N 1
ATOM 707 C CA . GLN A 1 88 ? 7.175 -5.210 17.986 1.00 95.69 88 GLN A CA 1
ATOM 708 C C . GLN A 1 88 ? 7.703 -4.037 18.821 1.00 95.69 88 GLN A C 1
ATOM 710 O O . GLN A 1 88 ? 7.666 -4.107 20.045 1.00 95.69 88 GLN A O 1
ATOM 715 N N . ALA A 1 89 ? 8.154 -2.957 18.178 1.00 95.31 89 ALA A N 1
ATOM 716 C CA . ALA A 1 89 ? 8.619 -1.761 18.872 1.00 95.31 89 ALA A CA 1
ATOM 717 C C . ALA A 1 89 ? 7.511 -1.015 19.644 1.00 95.31 89 ALA A C 1
ATOM 719 O O . ALA A 1 89 ? 7.811 -0.375 20.646 1.00 95.31 89 ALA A O 1
ATOM 720 N N . ASP A 1 90 ? 6.254 -1.078 19.192 1.00 95.12 90 ASP A N 1
ATOM 721 C CA . ASP A 1 90 ? 5.086 -0.573 19.931 1.00 95.12 90 ASP A CA 1
ATOM 722 C C . ASP A 1 90 ? 3.816 -1.285 19.433 1.00 95.12 90 ASP A C 1
ATOM 724 O O . ASP A 1 90 ? 3.116 -0.764 18.559 1.00 95.12 90 ASP A O 1
ATOM 728 N N . PRO A 1 91 ? 3.502 -2.483 19.958 1.00 92.06 91 PRO A N 1
ATOM 729 C CA . PRO A 1 91 ? 2.405 -3.300 19.446 1.00 92.06 91 PRO A CA 1
ATOM 730 C C . PRO A 1 91 ? 1.026 -2.650 19.567 1.00 92.06 91 PRO A C 1
ATOM 732 O O . PRO A 1 91 ? 0.123 -3.054 18.848 1.00 92.06 91 PRO A O 1
ATOM 735 N N . ASN A 1 92 ? 0.859 -1.660 20.453 1.00 90.06 92 ASN A N 1
ATOM 736 C CA . ASN A 1 92 ? -0.427 -1.005 20.685 1.00 90.06 92 ASN A CA 1
ATOM 737 C C . ASN A 1 92 ? -0.712 0.103 19.667 1.00 90.06 92 ASN A C 1
ATOM 739 O O . ASN A 1 92 ? -1.878 0.375 19.381 1.00 90.06 92 ASN A O 1
ATOM 743 N N . LYS A 1 93 ? 0.333 0.752 19.135 1.00 92.31 93 LYS A N 1
ATOM 744 C CA . LYS A 1 93 ? 0.181 1.857 18.174 1.00 92.31 93 LYS A CA 1
ATOM 745 C C . LYS A 1 93 ? 0.736 1.571 16.786 1.00 92.31 93 LYS A C 1
ATOM 747 O O . LYS A 1 93 ? 0.382 2.283 15.850 1.00 92.31 93 LYS A O 1
ATOM 752 N N . ARG A 1 94 ? 1.611 0.581 16.612 1.00 95.75 94 ARG A N 1
ATOM 753 C CA . ARG A 1 94 ? 2.243 0.278 15.321 1.00 95.75 94 ARG A CA 1
ATOM 754 C C . ARG A 1 94 ? 1.592 -0.920 14.653 1.00 95.75 94 ARG A C 1
ATOM 756 O O . ARG A 1 94 ? 1.581 -2.026 15.183 1.00 95.75 94 ARG A O 1
ATOM 763 N N . SER A 1 95 ? 1.117 -0.704 13.435 1.00 96.56 95 SER A N 1
ATOM 764 C CA . SER A 1 95 ? 0.643 -1.760 12.551 1.00 96.56 95 SER A CA 1
ATOM 765 C C . SER A 1 95 ? 1.794 -2.318 11.711 1.00 96.56 95 SER A C 1
ATOM 767 O O . SER A 1 95 ? 2.553 -1.565 11.099 1.00 96.56 95 SER A O 1
ATOM 769 N N . ALA A 1 96 ? 1.890 -3.648 11.633 1.00 96.88 96 ALA A N 1
ATOM 770 C CA . ALA A 1 96 ? 2.763 -4.350 10.691 1.00 96.88 96 ALA A CA 1
ATOM 771 C C . ALA A 1 96 ? 2.224 -4.316 9.248 1.00 96.88 96 ALA A C 1
ATOM 773 O O . ALA A 1 96 ? 2.853 -4.868 8.345 1.00 96.88 96 ALA A O 1
ATOM 774 N N . ALA A 1 97 ? 1.051 -3.732 9.012 1.00 96.88 97 ALA A N 1
ATOM 775 C CA . ALA A 1 97 ? 0.455 -3.724 7.693 1.00 96.88 97 ALA A CA 1
ATOM 776 C C . ALA A 1 97 ? 1.090 -2.669 6.787 1.00 96.88 97 ALA A C 1
ATOM 778 O O . ALA A 1 97 ? 1.378 -1.539 7.194 1.00 96.88 97 ALA A O 1
ATOM 779 N N . THR A 1 98 ? 1.209 -3.022 5.508 1.00 97.88 98 THR A N 1
ATOM 780 C CA . THR A 1 98 ? 1.257 -2.019 4.447 1.00 97.88 98 THR A CA 1
ATOM 781 C C . THR A 1 98 ? -0.167 -1.564 4.146 1.00 97.88 98 THR A C 1
ATOM 783 O O . THR A 1 98 ? -1.013 -2.374 3.767 1.00 97.88 98 THR A O 1
ATOM 786 N N . LEU A 1 99 ? -0.436 -0.271 4.297 1.00 97.38 99 LEU A N 1
ATOM 787 C CA . LEU A 1 99 ? -1.706 0.344 3.934 1.00 97.38 99 LEU A CA 1
ATOM 788 C C . LEU A 1 99 ? -1.664 0.776 2.465 1.00 97.38 99 LEU A C 1
ATOM 790 O O . LEU A 1 99 ? -0.997 1.753 2.122 1.00 97.38 99 LEU A O 1
ATOM 794 N N . VAL A 1 100 ? -2.392 0.077 1.597 1.00 97.75 100 VAL A N 1
ATOM 795 C CA . VAL A 1 100 ? -2.590 0.494 0.203 1.00 97.75 100 VAL A CA 1
ATOM 796 C C . VAL A 1 100 ? -3.861 1.320 0.108 1.00 97.75 100 VAL A C 1
ATOM 798 O O . VAL A 1 100 ? -4.964 0.842 0.374 1.00 97.75 100 VAL A O 1
ATOM 801 N N . ILE A 1 101 ? -3.703 2.560 -0.331 1.00 96.44 101 ILE A N 1
ATOM 802 C CA . ILE A 1 101 ? -4.791 3.464 -0.670 1.00 96.44 101 ILE A CA 1
ATOM 803 C C . ILE A 1 101 ? -4.892 3.507 -2.187 1.00 96.44 101 ILE A C 1
ATOM 805 O O . ILE A 1 101 ? -3.933 3.864 -2.867 1.00 96.44 101 ILE A O 1
ATOM 809 N N . CYS A 1 102 ? -6.066 3.185 -2.717 1.00 95.75 102 CYS A N 1
ATOM 810 C CA . CYS A 1 102 ? -6.299 3.156 -4.155 1.00 95.75 102 CYS A CA 1
ATOM 811 C C . CYS A 1 102 ? -7.673 3.742 -4.532 1.00 95.75 102 CYS A C 1
ATOM 813 O O . CYS A 1 102 ? -8.561 3.873 -3.679 1.00 95.75 102 CYS A O 1
ATOM 815 N N . PRO A 1 103 ? -7.905 4.132 -5.797 1.00 95.25 103 PRO A N 1
ATOM 816 C CA . PRO A 1 103 ? -9.255 4.388 -6.280 1.00 95.25 103 PRO A CA 1
ATOM 817 C C . PRO A 1 103 ? -10.134 3.144 -6.111 1.00 95.25 103 PRO A C 1
ATOM 819 O O . PRO A 1 103 ? -9.676 2.020 -6.299 1.00 95.25 103 PRO A O 1
ATOM 822 N N . LEU A 1 104 ? -11.430 3.328 -5.830 1.00 92.06 104 LEU A N 1
ATOM 823 C CA . LEU A 1 104 ? -12.357 2.196 -5.668 1.00 92.06 104 LEU A CA 1
ATOM 824 C C . LEU A 1 104 ? -12.347 1.257 -6.890 1.00 92.06 104 LEU A C 1
ATOM 826 O O . LEU A 1 104 ? -12.430 0.044 -6.735 1.00 92.06 104 LEU A O 1
ATOM 830 N N . ALA A 1 105 ? -12.182 1.822 -8.088 1.00 92.25 105 ALA A N 1
ATOM 831 C CA . ALA A 1 105 ? -12.126 1.080 -9.342 1.00 92.25 105 ALA A CA 1
ATOM 832 C C . ALA A 1 105 ? -10.905 0.149 -9.476 1.00 92.25 105 ALA A C 1
ATOM 834 O O . ALA A 1 105 ? -10.961 -0.785 -10.269 1.00 92.25 105 ALA A O 1
ATOM 835 N N . THR A 1 106 ? -9.808 0.379 -8.741 1.00 93.69 106 THR A N 1
ATOM 836 C CA . THR A 1 106 ? -8.604 -0.471 -8.817 1.00 93.69 106 THR A CA 1
ATOM 837 C C . THR A 1 106 ? -8.475 -1.440 -7.644 1.00 93.69 106 THR A C 1
ATOM 839 O O . THR A 1 106 ? -7.624 -2.326 -7.689 1.00 93.69 106 THR A O 1
ATOM 842 N N . LEU A 1 107 ? -9.348 -1.361 -6.634 1.00 94.69 107 LEU A N 1
ATOM 843 C CA . LEU A 1 107 ? -9.299 -2.234 -5.456 1.00 94.69 107 LEU A CA 1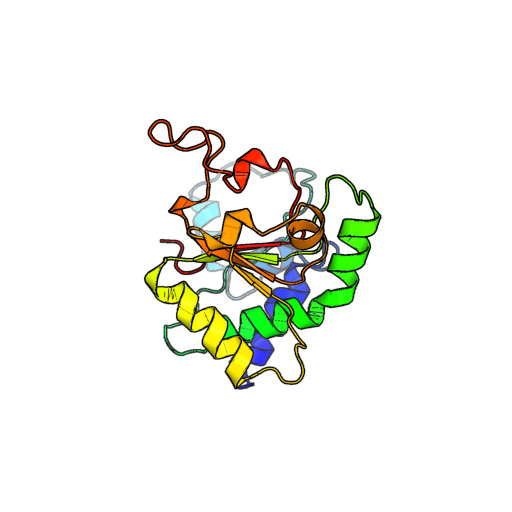
ATOM 844 C C . LEU A 1 107 ? -9.434 -3.718 -5.827 1.00 94.69 107 LEU A C 1
ATOM 846 O O . LEU A 1 107 ? -8.676 -4.551 -5.335 1.00 94.69 107 LEU A O 1
ATOM 850 N N . SER A 1 108 ? -10.359 -4.058 -6.729 1.00 94.56 108 SER A N 1
ATOM 851 C CA . SER A 1 108 ? -10.510 -5.430 -7.232 1.00 94.56 108 SER A CA 1
ATOM 852 C C . SER A 1 108 ? -9.262 -5.924 -7.957 1.00 94.56 108 SER A C 1
ATOM 854 O O . SER A 1 108 ? -8.932 -7.101 -7.859 1.00 94.56 108 SER A O 1
ATOM 856 N N . ASN A 1 109 ? -8.539 -5.033 -8.642 1.00 94.56 109 ASN A N 1
ATOM 857 C CA . ASN A 1 109 ? -7.321 -5.409 -9.354 1.00 94.56 109 ASN A CA 1
ATOM 858 C C . ASN A 1 109 ? -6.225 -5.823 -8.373 1.00 94.56 109 ASN A C 1
ATOM 860 O O . ASN A 1 109 ? -5.557 -6.817 -8.617 1.00 94.56 109 ASN A O 1
ATOM 864 N N . TRP A 1 110 ? -6.085 -5.127 -7.240 1.00 96.69 110 TRP A N 1
ATOM 865 C CA . TRP A 1 110 ? -5.157 -5.537 -6.182 1.00 96.69 110 TRP A CA 1
ATOM 866 C C . TRP A 1 110 ? -5.461 -6.944 -5.662 1.00 96.69 110 TRP A C 1
ATOM 868 O O . TRP A 1 110 ? -4.546 -7.753 -5.548 1.00 96.69 110 TRP A O 1
ATOM 878 N N . LYS A 1 111 ? -6.738 -7.256 -5.406 1.00 95.31 111 LYS A N 1
ATOM 879 C CA . LYS A 1 111 ? -7.162 -8.596 -4.964 1.00 95.31 111 LYS A CA 1
ATOM 880 C C . LYS A 1 111 ? -6.822 -9.661 -6.009 1.00 95.31 111 LYS A C 1
ATOM 882 O O . LYS A 1 111 ? -6.155 -10.639 -5.695 1.00 95.31 111 LYS A O 1
ATOM 887 N N . ASN A 1 112 ? -7.200 -9.414 -7.261 1.00 95.19 112 ASN A N 1
ATOM 888 C CA . ASN A 1 112 ? -6.958 -10.344 -8.362 1.00 95.19 112 ASN A CA 1
ATOM 889 C C . ASN A 1 112 ? -5.461 -10.607 -8.584 1.00 95.19 112 ASN A C 1
ATOM 891 O O . ASN A 1 112 ? -5.077 -11.743 -8.830 1.00 95.19 112 ASN A O 1
ATOM 895 N N . GLU A 1 113 ? -4.609 -9.582 -8.487 1.00 96.31 113 GLU A N 1
ATOM 896 C CA . GLU A 1 113 ? -3.153 -9.732 -8.618 1.00 96.31 113 GLU 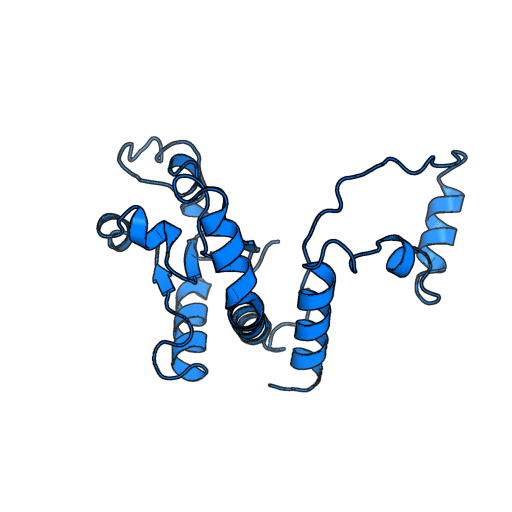A CA 1
ATOM 897 C C . GLU A 1 113 ? -2.559 -10.587 -7.488 1.00 96.31 113 GLU A C 1
ATOM 899 O O . GLU A 1 113 ? -1.655 -11.386 -7.738 1.00 96.31 113 GLU A O 1
ATOM 904 N N . ILE A 1 114 ? -3.085 -10.465 -6.262 1.00 96.50 114 ILE A N 1
ATOM 905 C CA . ILE A 1 114 ? -2.693 -11.327 -5.139 1.00 96.50 114 ILE A CA 1
ATOM 906 C C . ILE A 1 114 ? -3.072 -12.779 -5.446 1.00 96.50 114 ILE A C 1
ATOM 908 O O . ILE A 1 114 ? -2.202 -13.649 -5.436 1.00 96.50 114 ILE A O 1
ATOM 912 N N . ASP A 1 115 ? -4.338 -13.020 -5.785 1.00 94.25 115 ASP A N 1
ATOM 913 C CA . ASP A 1 115 ? -4.876 -14.367 -6.008 1.00 94.25 115 ASP A CA 1
ATOM 914 C C . ASP A 1 115 ? -4.234 -15.059 -7.227 1.00 94.25 115 ASP A C 1
ATOM 916 O O . ASP A 1 115 ? -4.026 -16.275 -7.231 1.00 94.25 115 ASP A O 1
ATOM 920 N N . LEU A 1 116 ? -3.877 -14.289 -8.262 1.00 94.94 116 LEU A N 1
ATOM 921 C CA . LEU A 1 116 ? -3.262 -14.799 -9.487 1.00 94.94 116 LEU A CA 1
ATOM 922 C C . LEU A 1 116 ? -1.782 -15.163 -9.302 1.00 94.94 116 LEU A C 1
ATOM 924 O O . LEU A 1 116 ? -1.313 -16.152 -9.872 1.00 94.94 116 LEU A O 1
ATOM 928 N N . HIS A 1 117 ? -1.027 -14.355 -8.552 1.00 94.94 117 HIS A N 1
ATOM 929 C CA . HIS A 1 117 ? 0.435 -14.458 -8.510 1.00 94.94 117 HIS A CA 1
ATOM 930 C C . HIS A 1 117 ? 0.999 -15.051 -7.218 1.00 94.94 117 HIS A C 1
ATOM 932 O O . HIS A 1 117 ? 2.140 -15.522 -7.228 1.00 94.94 117 HIS A O 1
ATOM 938 N N . PHE A 1 118 ? 0.229 -15.085 -6.130 1.00 94.44 118 PHE A N 1
ATOM 939 C CA . PHE A 1 118 ? 0.702 -15.527 -4.821 1.00 94.44 118 PHE A CA 1
ATOM 940 C C . PHE A 1 118 ? -0.123 -16.716 -4.324 1.00 94.44 118 PHE A C 1
ATOM 942 O O . PHE A 1 118 ? -1.334 -16.645 -4.148 1.00 94.44 118 PHE A O 1
ATOM 949 N N . ARG A 1 119 ? 0.548 -17.846 -4.083 1.00 90.81 119 ARG A N 1
ATOM 950 C CA . ARG A 1 119 ? -0.097 -19.083 -3.617 1.00 90.81 119 ARG A CA 1
ATOM 951 C C . ARG A 1 119 ? -0.139 -19.146 -2.093 1.00 90.81 119 ARG A C 1
ATOM 953 O O . ARG A 1 119 ? 0.709 -18.569 -1.420 1.00 90.81 119 ARG A O 1
ATOM 960 N N . GLY A 1 120 ? -1.094 -19.909 -1.560 1.00 86.50 120 GLY A N 1
ATOM 961 C CA . GLY A 1 120 ? -1.095 -20.325 -0.155 1.00 86.50 120 GLY A CA 1
ATOM 962 C C . GLY A 1 120 ? -1.200 -19.180 0.852 1.00 86.50 120 GLY A C 1
ATOM 963 O O . GLY A 1 120 ? -0.600 -19.273 1.914 1.00 86.50 120 GLY A O 1
ATOM 964 N N . HIS A 1 121 ? -1.931 -18.109 0.521 1.00 88.06 121 HIS A N 1
ATOM 965 C CA . HIS A 1 121 ? -2.084 -16.932 1.388 1.00 88.06 121 HIS A CA 1
ATOM 966 C C . HIS A 1 121 ? -0.747 -16.269 1.767 1.00 88.06 121 HIS A C 1
ATOM 968 O O . HIS A 1 121 ? -0.616 -15.703 2.848 1.00 88.06 121 HIS A O 1
ATOM 974 N N . ALA A 1 122 ? 0.253 -16.311 0.875 1.00 93.56 122 ALA A N 1
ATOM 975 C CA . ALA A 1 122 ? 1.565 -15.704 1.119 1.00 93.56 122 ALA A CA 1
ATOM 976 C C . ALA A 1 122 ? 1.497 -14.195 1.431 1.00 93.56 122 ALA A C 1
ATOM 978 O O . ALA A 1 122 ? 2.368 -13.672 2.122 1.00 93.56 122 ALA A O 1
ATOM 979 N N . ILE A 1 123 ? 0.461 -13.503 0.944 1.00 95.75 123 ILE A N 1
ATOM 980 C CA . ILE A 1 123 ? 0.156 -12.111 1.287 1.00 95.75 123 ILE A CA 1
ATOM 981 C C . ILE A 1 123 ? -1.244 -12.080 1.917 1.00 95.75 123 ILE A C 1
ATOM 983 O O . ILE A 1 123 ? -2.225 -11.902 1.192 1.00 95.75 123 ILE A O 1
ATOM 987 N N . PRO A 1 124 ? -1.373 -12.286 3.241 1.00 95.31 124 PRO A N 1
ATOM 988 C CA . PRO A 1 124 ? -2.658 -12.135 3.911 1.00 95.31 124 PRO A CA 1
ATOM 989 C C . PRO A 1 124 ? -3.085 -10.667 3.849 1.00 95.31 124 PRO A C 1
ATOM 991 O O . PRO A 1 124 ? -2.290 -9.768 4.156 1.00 95.31 124 PRO A O 1
ATOM 994 N N . TYR A 1 125 ? -4.328 -10.426 3.440 1.00 96.00 125 TYR A N 1
ATOM 995 C CA . TYR A 1 125 ? -4.846 -9.081 3.250 1.00 96.00 125 TYR A CA 1
ATOM 996 C C . TYR A 1 125 ? -6.275 -8.928 3.760 1.00 96.00 125 TYR A C 1
ATOM 998 O O . TYR A 1 125 ? -7.066 -9.862 3.685 1.00 96.00 125 TYR A O 1
ATOM 1006 N N . GLU A 1 126 ? -6.608 -7.714 4.192 1.00 95.50 126 GLU A N 1
ATOM 1007 C CA . GLU A 1 126 ? -7.965 -7.322 4.576 1.00 95.50 126 GLU A CA 1
ATOM 1008 C C . GLU A 1 126 ? -8.422 -6.086 3.799 1.00 95.50 126 GLU A C 1
ATOM 1010 O O . GLU A 1 126 ? -7.617 -5.259 3.356 1.00 95.50 126 GLU A O 1
ATOM 1015 N N . VAL A 1 127 ? -9.737 -5.949 3.618 1.00 94.31 127 VAL A N 1
ATOM 1016 C CA . VAL A 1 127 ? -10.334 -4.835 2.866 1.00 94.31 127 VAL A CA 1
ATOM 1017 C C . VAL A 1 127 ? -11.062 -3.884 3.810 1.00 94.31 127 VAL A C 1
ATOM 1019 O O . VAL A 1 127 ? -12.194 -4.130 4.228 1.00 94.31 127 VAL A O 1
ATOM 1022 N N . PHE A 1 128 ? -10.452 -2.729 4.067 1.00 92.81 128 PHE A N 1
ATOM 1023 C CA . PHE A 1 128 ? -11.058 -1.640 4.827 1.00 92.81 128 PHE A CA 1
ATOM 1024 C C . PHE A 1 128 ? -11.872 -0.726 3.899 1.00 92.81 128 PHE A C 1
ATOM 1026 O O . PHE A 1 128 ? -11.460 0.383 3.545 1.00 92.81 128 PHE A O 1
ATOM 1033 N N . HIS A 1 129 ? -13.036 -1.204 3.460 1.00 89.75 129 HIS A N 1
ATOM 1034 C CA . HIS A 1 129 ? -13.986 -0.439 2.649 1.00 89.75 129 HIS A CA 1
ATOM 1035 C C . HIS A 1 129 ? -15.409 -0.995 2.805 1.00 89.75 129 HIS A C 1
ATOM 1037 O O . HIS A 1 129 ? -15.592 -2.188 3.036 1.00 89.75 129 HIS A O 1
ATOM 1043 N N . GLY A 1 130 ? -16.431 -0.144 2.649 1.00 85.38 130 GLY A N 1
ATOM 1044 C CA . GLY A 1 130 ? -17.831 -0.586 2.701 1.00 85.38 130 GLY A CA 1
ATOM 1045 C C . GLY A 1 130 ? -18.191 -1.236 4.041 1.00 85.38 130 GLY A C 1
ATOM 1046 O O . GLY A 1 130 ? -17.565 -0.931 5.057 1.00 85.38 130 GLY A O 1
ATOM 1047 N N . ASP A 1 131 ? -19.202 -2.098 4.072 1.00 79.62 131 ASP A N 1
ATOM 1048 C CA . ASP A 1 131 ? -19.640 -2.744 5.318 1.00 79.62 131 ASP A CA 1
ATOM 1049 C C . ASP A 1 131 ? -18.638 -3.763 5.873 1.00 79.62 131 ASP A C 1
ATOM 1051 O O . ASP A 1 131 ? -18.577 -3.926 7.090 1.00 79.62 131 ASP A O 1
ATOM 1055 N N . ASN A 1 132 ? -17.772 -4.330 5.024 1.00 74.69 132 ASN A N 1
ATOM 1056 C CA . ASN A 1 132 ? -16.715 -5.270 5.423 1.00 74.69 132 ASN A CA 1
ATOM 1057 C C . ASN A 1 132 ? -15.763 -4.687 6.475 1.00 74.69 132 ASN A C 1
ATOM 1059 O O . ASN A 1 132 ? -15.202 -5.416 7.280 1.00 74.69 132 ASN A O 1
ATOM 1063 N N . ARG A 1 133 ? -15.608 -3.359 6.536 1.00 79.94 133 ARG A N 1
ATOM 1064 C CA . ARG A 1 133 ? -14.751 -2.732 7.553 1.00 79.94 133 ARG A CA 1
ATOM 1065 C C . ARG A 1 133 ? -15.274 -2.906 8.985 1.00 79.94 133 ARG A C 1
ATOM 1067 O O . ARG A 1 133 ? -14.503 -2.762 9.921 1.00 79.94 133 ARG A O 1
ATOM 1074 N N . LYS A 1 134 ? -16.581 -3.137 9.168 1.00 79.19 134 LYS A N 1
ATOM 1075 C CA . LYS A 1 134 ? -17.210 -3.236 10.498 1.00 79.19 134 LYS A CA 1
ATOM 1076 C C . LYS A 1 134 ? -16.863 -4.541 11.212 1.00 79.19 134 LYS A C 1
ATOM 1078 O O . LYS A 1 134 ? -16.991 -4.597 12.428 1.00 79.19 134 LYS A O 1
ATOM 1083 N N . SER A 1 135 ? -16.465 -5.572 10.468 1.00 84.38 135 SER A N 1
ATOM 1084 C CA . SER A 1 135 ? -16.033 -6.851 11.031 1.00 84.38 135 SER A CA 1
ATOM 1085 C C . SER A 1 135 ? -14.543 -6.887 11.367 1.00 84.38 135 SER A C 1
ATOM 1087 O O . SER A 1 135 ? -14.113 -7.839 12.003 1.00 84.38 135 SER A O 1
ATOM 1089 N N . LEU A 1 136 ? -13.767 -5.878 10.950 1.00 87.69 136 LEU A N 1
ATOM 1090 C CA . LEU A 1 136 ? -12.331 -5.827 11.206 1.00 87.69 136 LEU A CA 1
ATOM 1091 C C . LEU A 1 136 ? -12.061 -5.369 12.637 1.00 87.69 136 LEU A C 1
ATOM 1093 O O . LEU A 1 136 ? -12.497 -4.296 13.061 1.00 87.69 136 LEU A O 1
ATOM 1097 N N . THR A 1 137 ? -11.315 -6.184 13.367 1.00 89.38 137 THR A N 1
ATOM 1098 C CA . THR A 1 137 ? -10.845 -5.876 14.713 1.00 89.38 137 THR A CA 1
ATOM 1099 C C . THR A 1 137 ? -9.579 -5.020 14.668 1.00 89.38 137 THR A C 1
ATOM 1101 O O . THR A 1 137 ? -8.913 -4.888 13.638 1.00 89.38 137 THR A O 1
ATOM 1104 N N . SER A 1 138 ? -9.206 -4.440 15.813 1.00 87.19 138 SER A N 1
ATOM 1105 C CA . SER A 1 138 ? -7.923 -3.737 15.932 1.00 87.19 138 SER A CA 1
ATOM 1106 C C . SER A 1 138 ? -6.733 -4.663 15.654 1.00 87.19 138 SER A C 1
ATOM 1108 O O . SER A 1 138 ? -5.748 -4.224 15.066 1.00 87.19 138 SER A O 1
ATOM 1110 N N . GLU A 1 139 ? -6.825 -5.938 16.044 1.00 89.94 139 GLU A N 1
ATOM 1111 C CA . GLU A 1 139 ? -5.756 -6.913 15.808 1.00 89.94 139 GLU A CA 1
ATOM 1112 C C . GLU A 1 139 ? -5.612 -7.228 14.315 1.00 89.94 139 GLU A C 1
ATOM 1114 O O . GLU A 1 139 ? -4.486 -7.307 13.821 1.00 89.94 139 GLU A O 1
ATOM 1119 N N . ASP A 1 140 ? -6.718 -7.313 13.569 1.00 91.94 140 ASP A N 1
ATOM 1120 C CA . ASP A 1 140 ? -6.676 -7.530 12.116 1.00 91.94 140 ASP A CA 1
ATOM 1121 C C . ASP A 1 140 ? -5.928 -6.388 11.420 1.00 91.94 140 ASP A C 1
ATOM 1123 O O . ASP A 1 140 ? -5.067 -6.618 10.570 1.00 91.94 140 ASP A O 1
ATOM 1127 N N . LEU A 1 141 ? -6.187 -5.145 11.835 1.00 91.88 141 LEU A N 1
ATOM 1128 C CA . LEU A 1 141 ? -5.556 -3.948 11.270 1.00 91.88 141 LEU A CA 1
ATOM 1129 C C . LEU A 1 141 ? -4.080 -3.796 11.655 1.00 91.88 141 LEU A C 1
ATOM 1131 O O . LEU A 1 141 ? -3.336 -3.114 10.948 1.00 91.88 141 LEU A O 1
ATOM 1135 N N . GLN A 1 142 ? -3.648 -4.406 12.759 1.00 93.12 142 GLN A N 1
ATOM 1136 C CA . GLN A 1 142 ? -2.274 -4.315 13.254 1.00 93.12 142 GLN A CA 1
ATOM 1137 C C . GLN A 1 142 ? -1.388 -5.486 12.815 1.00 93.12 142 GLN A C 1
ATOM 1139 O O . GLN A 1 142 ? -0.179 -5.306 12.657 1.00 93.12 142 GLN A O 1
ATOM 1144 N N . SER A 1 143 ? -1.952 -6.682 12.639 1.00 92.44 143 SER A N 1
ATOM 1145 C CA . SER A 1 143 ? -1.189 -7.917 12.407 1.00 92.44 143 SER A CA 1
ATOM 1146 C C . SER A 1 143 ? -1.156 -8.365 10.944 1.00 92.44 143 SER A C 1
ATOM 1148 O O . SER A 1 143 ? -0.162 -8.972 10.515 1.00 92.44 143 SER A O 1
ATOM 1150 N N . THR A 1 144 ? -2.198 -8.031 10.175 1.00 95.19 144 THR A N 1
ATOM 1151 C CA . THR A 1 144 ? -2.304 -8.367 8.751 1.00 95.19 144 THR A CA 1
ATOM 1152 C C . THR A 1 144 ? -1.180 -7.708 7.960 1.00 95.19 144 THR A C 1
ATOM 1154 O O . THR A 1 144 ? -0.669 -6.647 8.309 1.00 95.19 144 THR A O 1
ATOM 1157 N N . MET A 1 145 ? -0.751 -8.355 6.880 1.00 96.62 145 MET A N 1
ATOM 1158 C CA . MET A 1 145 ? 0.368 -7.873 6.077 1.00 96.62 145 MET A CA 1
ATOM 1159 C C . MET A 1 145 ? -0.024 -6.725 5.143 1.00 96.62 145 MET A C 1
ATOM 1161 O O . MET A 1 145 ? 0.784 -5.828 4.897 1.00 96.62 145 MET A O 1
ATOM 1165 N N . LEU A 1 146 ? -1.257 -6.738 4.640 1.00 97.38 146 LEU A N 1
ATOM 1166 C CA . LEU A 1 146 ? -1.765 -5.763 3.684 1.00 97.38 146 LEU A CA 1
ATOM 1167 C C . LEU A 1 146 ? -3.189 -5.326 4.045 1.00 97.38 146 LEU A C 1
ATOM 1169 O O . LEU A 1 146 ? -4.088 -6.154 4.143 1.00 97.38 146 LEU A O 1
ATOM 1173 N N . ILE A 1 147 ? -3.413 -4.020 4.174 1.00 96.75 147 ILE A N 1
ATOM 1174 C CA . ILE A 1 147 ? -4.761 -3.446 4.263 1.00 96.75 147 ILE A CA 1
ATOM 1175 C C . ILE A 1 147 ? -5.047 -2.687 2.971 1.00 96.75 147 ILE A C 1
ATOM 1177 O O . ILE A 1 147 ? -4.353 -1.723 2.643 1.00 96.75 147 ILE A O 1
ATOM 1181 N N . LEU A 1 148 ? -6.083 -3.108 2.246 1.00 96.75 148 LEU A N 1
ATOM 1182 C CA . LEU A 1 148 ? -6.584 -2.406 1.067 1.00 96.75 148 LEU A CA 1
ATOM 1183 C C . LEU A 1 148 ? -7.679 -1.427 1.483 1.00 96.75 148 LEU A C 1
ATOM 1185 O O . LEU A 1 148 ? -8.681 -1.809 2.090 1.00 96.75 148 LEU A O 1
ATOM 1189 N N . THR A 1 149 ? -7.524 -0.161 1.119 1.00 95.06 149 THR A N 1
ATOM 1190 C CA . THR A 1 149 ? -8.534 0.864 1.365 1.00 95.06 149 THR A CA 1
ATOM 1191 C C . THR A 1 149 ? -8.658 1.826 0.188 1.00 95.06 149 THR A C 1
ATOM 1193 O O . THR A 1 149 ? -7.900 1.782 -0.782 1.00 95.06 149 THR A O 1
ATOM 1196 N N . THR A 1 150 ? -9.648 2.711 0.272 1.00 93.75 150 THR A N 1
ATOM 1197 C CA . THR A 1 150 ? -9.896 3.739 -0.741 1.00 93.75 150 THR A CA 1
ATOM 1198 C C . THR A 1 150 ? -9.646 5.128 -0.192 1.00 93.75 150 THR A C 1
ATOM 1200 O O . THR A 1 150 ? -9.894 5.355 0.989 1.00 93.75 150 THR A O 1
ATOM 1203 N N . TYR A 1 151 ? -9.312 6.089 -1.055 1.00 90.88 151 TYR A N 1
ATOM 1204 C CA . TYR A 1 151 ? -9.146 7.500 -0.668 1.00 90.88 151 TYR A CA 1
ATOM 1205 C C . TYR A 1 151 ? -10.317 8.063 0.155 1.00 90.88 151 TYR A C 1
ATOM 1207 O O . TYR A 1 151 ? -10.105 8.814 1.099 1.00 90.88 151 TYR A O 1
ATOM 1215 N N . LYS A 1 152 ? -11.555 7.629 -0.122 1.00 86.75 152 LYS A N 1
ATOM 1216 C CA . LYS A 1 152 ? -12.758 8.023 0.636 1.00 86.75 152 LYS A CA 1
ATOM 1217 C C . LYS A 1 152 ? -12.708 7.655 2.130 1.00 86.75 152 LYS A C 1
ATOM 1219 O O . LYS A 1 152 ? -13.423 8.258 2.921 1.00 86.75 152 LYS A O 1
ATOM 1224 N N . MET A 1 153 ? -11.907 6.660 2.506 1.00 86.88 153 MET A N 1
ATOM 1225 C CA . MET A 1 153 ? -11.772 6.183 3.888 1.00 86.88 153 MET A CA 1
ATOM 1226 C C . MET A 1 153 ? -10.689 6.932 4.677 1.00 86.88 153 MET A C 1
ATOM 1228 O O . MET A 1 153 ? -10.515 6.681 5.873 1.00 86.88 153 MET A O 1
ATOM 1232 N N . ILE A 1 154 ? -9.962 7.845 4.026 1.00 84.56 154 ILE A N 1
ATOM 1233 C CA . ILE A 1 154 ? -8.945 8.682 4.657 1.00 84.56 154 ILE A CA 1
ATOM 1234 C C . ILE A 1 154 ? -9.632 9.927 5.208 1.00 84.56 154 ILE A C 1
ATOM 1236 O O . ILE A 1 154 ? -10.113 10.776 4.463 1.00 84.56 154 ILE A O 1
ATOM 1240 N N . GLY A 1 155 ? -9.691 10.033 6.531 1.00 71.31 155 GLY A N 1
ATOM 1241 C CA . GLY A 1 155 ? -10.265 11.181 7.222 1.00 71.31 155 GLY A CA 1
ATOM 1242 C C . GLY A 1 155 ? -10.198 11.011 8.734 1.00 71.31 155 GLY A C 1
ATOM 1243 O O . GLY A 1 155 ? -10.281 9.893 9.238 1.00 71.31 155 GLY A O 1
ATOM 1244 N N . THR A 1 156 ? -10.034 12.121 9.452 1.00 57.75 156 THR A N 1
ATOM 1245 C CA . THR A 1 156 ? -9.975 12.172 10.925 1.00 57.75 156 THR A CA 1
ATOM 1246 C C . THR A 1 156 ? -11.359 12.246 11.560 1.00 57.75 156 THR A C 1
ATOM 1248 O O . THR A 1 156 ? -11.581 11.731 12.648 1.00 57.75 156 THR A O 1
ATOM 1251 N N . SER A 1 157 ? -12.323 12.851 10.865 1.00 50.97 157 SER A N 1
ATOM 1252 C CA . SER A 1 157 ? -13.728 12.820 11.256 1.00 50.97 157 SER A CA 1
ATOM 1253 C C . SER A 1 157 ? -14.412 11.673 10.534 1.00 50.97 157 SER A C 1
ATOM 1255 O O . SER A 1 157 ? -14.388 11.632 9.300 1.00 50.97 157 SER A O 1
ATOM 1257 N N . GLY A 1 158 ? -15.060 10.774 11.280 1.00 52.53 158 GLY A N 1
ATOM 1258 C CA . GLY A 1 158 ? -16.176 10.003 10.737 1.00 52.53 158 GLY A CA 1
ATOM 1259 C C . GLY A 1 158 ? -17.044 10.969 9.935 1.00 52.53 158 GLY A C 1
ATOM 1260 O O . GLY A 1 158 ? -17.327 12.079 10.390 1.00 52.53 158 GLY A O 1
ATOM 1261 N N . ASN A 1 159 ? -17.316 10.625 8.681 1.00 49.28 159 ASN A N 1
ATOM 1262 C CA . ASN A 1 159 ? -18.018 11.473 7.724 1.00 49.28 159 ASN A CA 1
ATOM 1263 C C . ASN A 1 159 ? -19.182 12.194 8.433 1.00 49.28 159 ASN A C 1
ATOM 1265 O O . ASN A 1 159 ? -19.961 11.523 9.098 1.00 49.28 159 ASN A O 1
ATOM 1269 N N . LYS A 1 160 ? -19.323 13.530 8.356 1.00 47.72 160 LYS A N 1
ATOM 1270 C CA . LYS A 1 160 ? -20.335 14.260 9.169 1.00 47.72 160 LYS A CA 1
ATOM 1271 C C . LYS A 1 160 ? -21.775 13.762 8.938 1.00 47.72 160 LYS A C 1
ATOM 1273 O O . LYS A 1 160 ? -22.634 13.941 9.791 1.00 47.72 160 LYS A O 1
ATOM 1278 N N . LYS A 1 161 ? -22.024 13.113 7.793 1.00 50.91 161 LYS A N 1
ATOM 1279 C CA . LYS A 1 161 ? -23.287 12.435 7.442 1.00 50.91 161 LYS A CA 1
ATOM 1280 C C . LYS A 1 161 ? -23.450 11.038 8.073 1.00 50.91 161 LYS A C 1
ATOM 1282 O O . LYS A 1 161 ? -24.559 10.524 8.130 1.00 50.91 161 LYS A O 1
ATOM 1287 N N . HIS A 1 162 ? -22.361 10.426 8.534 1.00 52.16 162 HIS A N 1
ATOM 1288 C CA . HIS A 1 162 ? -22.282 9.106 9.162 1.00 52.16 162 HIS A CA 1
ATOM 1289 C C . HIS A 1 162 ? -21.240 9.106 10.306 1.00 52.16 162 HIS A C 1
ATOM 1291 O O . HIS A 1 162 ? -20.125 8.616 10.114 1.00 52.16 162 HIS A O 1
ATOM 1297 N N . PRO A 1 163 ? -21.584 9.617 11.501 1.00 50.72 163 PRO A N 1
ATOM 1298 C CA . PRO A 1 163 ? -20.664 9.713 12.643 1.00 50.72 163 PRO A CA 1
ATOM 1299 C C . PRO A 1 163 ? -20.092 8.360 13.110 1.00 50.72 163 PRO A C 1
ATOM 1301 O O . PRO A 1 163 ? -19.015 8.326 13.691 1.00 50.72 163 PRO A O 1
ATOM 1304 N N . ASN A 1 164 ? -20.742 7.240 12.769 1.00 53.53 164 ASN A N 1
ATOM 1305 C CA . ASN A 1 164 ? -20.269 5.879 13.064 1.00 53.53 164 ASN A CA 1
ATOM 1306 C C . ASN A 1 164 ? -19.352 5.289 11.964 1.00 53.53 164 ASN A C 1
ATOM 1308 O O . ASN A 1 164 ? -19.104 4.082 11.929 1.00 53.53 164 ASN A O 1
ATOM 1312 N N . GLN A 1 165 ? -18.889 6.087 10.993 1.00 57.97 165 GLN A N 1
ATOM 1313 C CA . GLN A 1 165 ? -17.889 5.635 10.020 1.00 57.97 165 GLN A CA 1
ATOM 1314 C C . GLN A 1 165 ? -16.499 5.621 10.664 1.00 57.97 165 GLN A C 1
ATOM 1316 O O . GLN A 1 165 ? -15.837 6.651 10.732 1.00 57.97 165 GLN A O 1
ATOM 1321 N N . HIS A 1 166 ? -16.046 4.436 11.089 1.00 66.12 166 HIS A N 1
ATOM 1322 C CA . HIS A 1 166 ? -14.632 4.191 11.378 1.00 66.12 166 HIS A CA 1
ATOM 1323 C C . HIS A 1 166 ? -13.820 4.463 10.108 1.00 66.12 166 HIS A C 1
ATOM 1325 O O . HIS A 1 166 ? -13.953 3.751 9.109 1.00 66.12 166 HIS A O 1
ATOM 1331 N N . ASN A 1 167 ? -13.036 5.533 10.145 1.00 80.19 167 ASN A N 1
ATOM 1332 C CA . ASN A 1 167 ? -12.113 5.930 9.093 1.00 80.19 167 ASN A CA 1
ATOM 1333 C C . ASN A 1 167 ? -10.691 5.566 9.510 1.00 80.19 167 ASN A C 1
ATOM 1335 O O . ASN A 1 167 ? -10.407 5.467 10.703 1.00 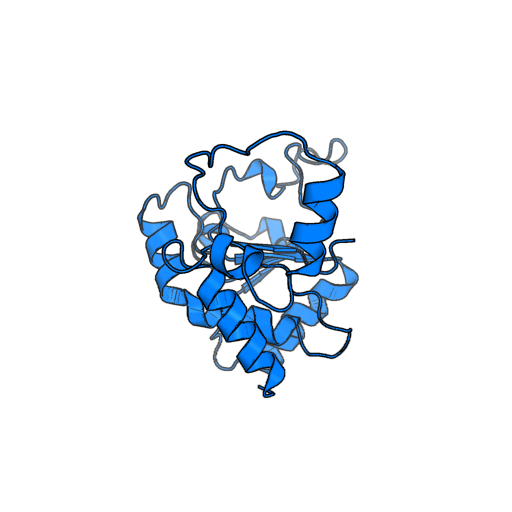80.19 167 ASN A O 1
ATOM 1339 N N . ILE A 1 168 ? -9.786 5.435 8.539 1.00 82.75 168 ILE A N 1
ATOM 1340 C CA . ILE A 1 168 ? -8.386 5.085 8.820 1.00 82.75 168 ILE A CA 1
ATOM 1341 C C . ILE A 1 168 ? -7.733 6.103 9.767 1.00 82.75 168 ILE A C 1
ATOM 1343 O O . ILE A 1 168 ? -6.985 5.722 10.661 1.00 82.75 168 ILE A O 1
ATOM 1347 N N . GLY A 1 169 ? -8.058 7.391 9.619 1.00 77.25 169 GLY A N 1
ATOM 1348 C CA . GLY A 1 169 ? -7.501 8.453 10.460 1.00 77.25 169 GLY A CA 1
ATOM 1349 C C . GLY A 1 169 ? -7.988 8.433 11.911 1.00 77.25 169 GLY A C 1
ATOM 1350 O O . GLY A 1 169 ? -7.346 9.037 12.759 1.00 77.25 169 GLY A O 1
ATOM 1351 N N . ALA A 1 170 ? -9.089 7.738 12.211 1.00 78.94 170 ALA A N 1
ATOM 1352 C CA . ALA A 1 170 ? -9.603 7.599 13.574 1.00 78.94 170 ALA A CA 1
ATOM 1353 C C . ALA A 1 170 ? -8.935 6.452 14.356 1.00 78.94 170 ALA A C 1
ATOM 1355 O O . ALA A 1 170 ? -9.180 6.317 15.550 1.00 78.94 170 ALA A O 1
ATOM 1356 N N . LEU A 1 171 ? -8.122 5.619 13.696 1.00 82.12 171 LEU A N 1
ATOM 1357 C CA . LEU A 1 171 ? -7.485 4.454 14.316 1.00 82.12 171 LEU A CA 1
ATOM 1358 C C . LEU A 1 171 ? -6.258 4.815 15.175 1.00 82.12 171 LEU A C 1
ATOM 1360 O O . LEU A 1 171 ? -5.829 3.978 15.957 1.00 82.12 171 LEU A O 1
ATOM 1364 N N . ASP A 1 172 ? -5.689 6.020 15.021 1.00 84.75 172 ASP A N 1
ATOM 1365 C CA . ASP A 1 172 ? -4.443 6.469 15.687 1.00 84.75 172 ASP A CA 1
ATOM 1366 C C . ASP A 1 172 ? -3.280 5.454 15.579 1.00 84.75 172 ASP A C 1
ATOM 1368 O O . ASP A 1 172 ? -2.495 5.265 16.507 1.00 84.75 172 ASP A O 1
ATOM 1372 N N . LEU A 1 173 ? -3.182 4.767 14.432 1.00 90.12 173 LEU A N 1
ATOM 1373 C CA . LEU A 1 173 ? -2.134 3.781 14.158 1.00 90.12 173 LEU A CA 1
ATOM 1374 C C . LEU A 1 173 ? -1.009 4.371 13.307 1.00 90.12 173 LEU A C 1
ATOM 1376 O O . LEU A 1 173 ? -1.243 5.033 12.292 1.00 90.12 173 LEU A O 1
ATOM 1380 N N . PHE A 1 174 ? 0.221 4.021 13.664 1.00 93.94 174 PHE A N 1
ATOM 1381 C CA . PHE A 1 174 ? 1.393 4.171 12.815 1.00 93.94 174 PHE A CA 1
ATOM 1382 C C . PHE A 1 174 ? 1.497 2.955 11.899 1.00 93.94 174 PHE A C 1
ATOM 1384 O O . PHE A 1 174 ? 1.666 1.829 12.361 1.00 93.94 174 PHE A O 1
ATOM 1391 N N . TRP A 1 175 ? 1.397 3.174 10.594 1.00 95.69 175 TRP A N 1
ATOM 1392 C CA . TRP A 1 175 ? 1.512 2.115 9.594 1.00 95.69 175 TRP A CA 1
ATOM 1393 C C . TRP A 1 175 ? 2.977 1.860 9.257 1.00 95.69 175 TRP A C 1
ATOM 1395 O O . TRP A 1 175 ? 3.735 2.816 9.099 1.00 95.69 175 TRP A O 1
ATOM 1405 N N . PHE A 1 176 ? 3.362 0.591 9.093 1.00 96.12 176 PHE A N 1
ATOM 1406 C CA . PHE A 1 176 ? 4.710 0.234 8.642 1.00 96.12 176 PHE A CA 1
ATOM 1407 C C . PHE A 1 176 ? 5.042 0.886 7.297 1.00 96.12 176 PHE A C 1
ATOM 1409 O O . PHE A 1 176 ? 6.128 1.428 7.111 1.00 96.12 176 PHE A O 1
ATOM 1416 N N . ARG A 1 177 ? 4.083 0.864 6.365 1.00 96.44 177 ARG A N 1
ATOM 1417 C CA . ARG A 1 177 ? 4.222 1.496 5.055 1.00 96.44 177 ARG A CA 1
ATOM 1418 C C . ARG A 1 177 ? 2.875 1.973 4.540 1.00 96.44 177 ARG A C 1
ATOM 1420 O O . ARG A 1 177 ? 1.857 1.318 4.755 1.00 96.44 177 ARG A O 1
ATOM 1427 N N . ILE A 1 178 ? 2.886 3.078 3.801 1.00 96.25 178 ILE A N 1
ATOM 1428 C CA . ILE A 1 178 ? 1.733 3.565 3.044 1.00 96.25 178 ILE A CA 1
ATOM 1429 C C . ILE A 1 178 ? 2.078 3.532 1.555 1.00 96.25 178 ILE A C 1
ATOM 1431 O O . ILE A 1 178 ? 3.135 4.007 1.144 1.00 96.25 178 ILE A O 1
ATOM 1435 N N . VAL A 1 179 ? 1.180 2.976 0.746 1.00 97.00 179 VAL A N 1
ATOM 1436 C CA . VAL A 1 179 ? 1.273 2.949 -0.716 1.00 97.00 179 VAL A CA 1
ATOM 1437 C C . VAL A 1 179 ? 0.078 3.700 -1.283 1.00 97.00 179 VAL A C 1
ATOM 1439 O O . VAL A 1 179 ? -1.067 3.381 -0.967 1.00 97.00 179 VAL A O 1
ATOM 1442 N N . LEU A 1 180 ? 0.346 4.681 -2.142 1.00 96.56 180 LEU A N 1
ATOM 1443 C CA . LEU A 1 180 ? -0.679 5.445 -2.847 1.00 96.56 180 LEU A CA 1
ATOM 1444 C C . LEU A 1 180 ? -0.722 4.988 -4.309 1.00 96.56 180 LEU A C 1
ATOM 1446 O O . LEU A 1 180 ? 0.216 5.228 -5.067 1.00 96.56 180 LEU A O 1
ATOM 1450 N N . ASP A 1 181 ? -1.799 4.318 -4.707 1.00 94.56 181 ASP A N 1
ATOM 1451 C CA . ASP A 1 181 ? -2.032 3.921 -6.095 1.00 94.56 181 ASP A CA 1
ATOM 1452 C C . ASP A 1 181 ? -2.770 5.031 -6.849 1.00 94.56 181 ASP A C 1
ATOM 1454 O O . ASP A 1 181 ? -3.764 5.563 -6.364 1.00 94.56 181 ASP A O 1
ATOM 1458 N N . LYS A 1 182 ? -2.306 5.352 -8.062 1.00 85.94 182 LYS A N 1
ATOM 1459 C CA . LYS A 1 182 ? -2.861 6.429 -8.905 1.00 85.94 182 LYS A CA 1
ATOM 1460 C C . LYS A 1 182 ? -2.949 7.788 -8.195 1.00 85.94 182 LYS A C 1
ATOM 1462 O O . LYS A 1 182 ? -3.909 8.524 -8.404 1.00 85.94 182 LYS A O 1
ATOM 1467 N N . ALA A 1 183 ? -1.944 8.130 -7.390 1.00 74.19 183 ALA A N 1
ATOM 1468 C CA . ALA A 1 183 ? -1.796 9.484 -6.872 1.00 74.19 183 ALA A CA 1
ATOM 1469 C C . ALA A 1 183 ? -1.499 10.439 -8.043 1.00 74.19 183 ALA A C 1
ATOM 1471 O O . ALA A 1 183 ? -0.441 10.340 -8.666 1.00 74.19 183 ALA A O 1
ATOM 1472 N N . GLN A 1 184 ? -2.466 11.295 -8.366 1.00 57.53 184 GLN A N 1
ATOM 1473 C CA . GLN A 1 184 ? -2.379 12.372 -9.354 1.00 57.53 184 GLN A CA 1
ATOM 1474 C C . GLN A 1 184 ? -2.702 13.695 -8.674 1.00 57.53 184 GLN A C 1
ATOM 1476 O O . GLN A 1 184 ? -3.573 13.680 -7.773 1.00 57.53 184 GLN A O 1
#

Organism: Puccinia triticina (isolate 1-1 / race 1 (BBBD)) (NCBI:txid630390)

Secondary structure (DSSP, 8-state):
--HHHHHHHHHHHHHH-TTT--HHHHHT-GGGHHHHHHHHHH-----PPP---PPP-----PPTTS-HHHHHHHHHHHTHHHHHHHHHT-TTTEEEEEEEEE-HHHHHHHHHHHHHH--TTSS-EEEESGGGGGG--HHHHHH-SEEEEEGGG--SS--TT-TT---GGGS-PEEEEEEETT--